Protein AF-A0A0G1Y977-F1 (afdb_monomer)

Mean predicted aligned error: 7.98 Å

Structure (mmCIF, N/CA/C/O backbone):
data_AF-A0A0G1Y977-F1
#
_entry.id   AF-A0A0G1Y977-F1
#
loop_
_atom_site.group_PDB
_atom_site.id
_atom_site.type_symbol
_atom_site.label_atom_id
_atom_site.label_alt_id
_atom_site.label_comp_id
_atom_site.label_asym_id
_atom_site.label_entity_id
_atom_site.label_seq_id
_atom_site.pdbx_PDB_ins_code
_atom_site.Cartn_x
_atom_site.Cartn_y
_atom_site.Cartn_z
_atom_site.occupancy
_atom_site.B_iso_or_equiv
_atom_site.auth_seq_id
_atom_site.auth_comp_id
_atom_site.auth_asym_id
_atom_site.auth_atom_id
_atom_site.pdbx_PDB_model_num
ATOM 1 N N . MET A 1 1 ? 6.122 23.894 -15.973 1.00 50.69 1 MET A N 1
ATOM 2 C CA . MET A 1 1 ? 5.910 23.923 -14.509 1.00 50.69 1 MET A CA 1
ATOM 3 C C . MET A 1 1 ? 7.054 23.160 -13.846 1.00 50.69 1 MET A C 1
ATOM 5 O O . MET A 1 1 ? 7.331 22.049 -14.278 1.00 50.69 1 MET A O 1
ATOM 9 N N . ASN A 1 2 ? 7.789 23.763 -12.906 1.00 57.31 2 ASN A N 1
ATOM 10 C CA . ASN A 1 2 ? 8.929 23.109 -12.240 1.00 57.31 2 ASN A CA 1
ATOM 11 C C . ASN A 1 2 ? 8.417 21.956 -11.349 1.00 57.31 2 ASN A C 1
ATOM 13 O O . ASN A 1 2 ? 7.411 22.138 -10.664 1.00 57.31 2 ASN A O 1
ATOM 17 N N . LYS A 1 3 ? 9.101 20.797 -11.336 1.00 51.16 3 LYS A N 1
ATOM 18 C CA . LYS A 1 3 ? 8.763 19.621 -10.503 1.00 51.16 3 LYS A CA 1
ATOM 19 C C . LYS A 1 3 ? 8.515 20.000 -9.031 1.00 51.16 3 LYS A C 1
ATOM 21 O O . LYS A 1 3 ? 7.588 19.488 -8.415 1.00 51.16 3 LYS A O 1
ATOM 26 N N . ARG A 1 4 ? 9.266 20.974 -8.499 1.00 56.00 4 ARG A N 1
ATOM 27 C CA . ARG A 1 4 ? 9.092 21.493 -7.126 1.00 56.00 4 ARG A CA 1
ATOM 28 C C . ARG A 1 4 ? 7.753 22.206 -6.911 1.00 56.00 4 ARG A C 1
ATOM 30 O O . ARG A 1 4 ? 7.150 22.064 -5.855 1.00 56.00 4 ARG A O 1
ATOM 37 N N . SER A 1 5 ? 7.273 22.939 -7.913 1.00 57.66 5 SER A N 1
ATOM 38 C CA . SER A 1 5 ? 6.005 23.674 -7.846 1.00 57.66 5 SER A CA 1
ATOM 39 C C . SER A 1 5 ? 4.795 22.744 -7.926 1.00 57.66 5 SER A C 1
ATOM 41 O O . SER A 1 5 ? 3.804 23.010 -7.263 1.00 57.66 5 SER A O 1
ATOM 43 N N . LEU A 1 6 ? 4.883 21.638 -8.677 1.00 60.34 6 LEU A N 1
ATOM 44 C CA . LEU A 1 6 ? 3.812 20.635 -8.746 1.00 60.34 6 LEU A CA 1
ATOM 45 C C . LEU A 1 6 ? 3.644 19.893 -7.408 1.00 60.34 6 LEU A C 1
ATOM 47 O O . LEU A 1 6 ? 2.520 19.719 -6.951 1.00 60.34 6 LEU A O 1
ATOM 51 N N . ILE A 1 7 ? 4.754 19.526 -6.755 1.00 63.91 7 ILE A N 1
ATOM 52 C CA . ILE A 1 7 ? 4.751 18.863 -5.438 1.00 63.91 7 ILE A CA 1
ATOM 53 C C . ILE A 1 7 ? 4.135 19.772 -4.367 1.00 63.91 7 ILE A C 1
ATOM 55 O O . ILE A 1 7 ? 3.261 19.340 -3.623 1.00 63.91 7 ILE A O 1
ATOM 59 N N . LEU A 1 8 ? 4.537 21.047 -4.328 1.00 60.00 8 LEU A N 1
ATOM 60 C CA . LEU A 1 8 ? 3.958 22.041 -3.417 1.00 60.00 8 LEU A CA 1
ATOM 61 C C . LEU A 1 8 ? 2.465 22.271 -3.678 1.00 60.00 8 LEU A C 1
ATOM 63 O O . LEU A 1 8 ? 1.697 22.392 -2.732 1.00 60.00 8 LEU A O 1
ATOM 67 N N . MET A 1 9 ? 2.035 22.285 -4.940 1.00 65.69 9 MET A N 1
ATOM 68 C CA . MET A 1 9 ? 0.626 22.477 -5.289 1.00 65.69 9 MET A CA 1
ATOM 69 C C . MET A 1 9 ? -0.233 21.268 -4.896 1.00 65.69 9 MET A C 1
ATOM 71 O O . MET A 1 9 ? -1.318 21.453 -4.354 1.00 65.69 9 MET A O 1
ATOM 75 N N . LEU A 1 10 ? 0.271 20.043 -5.093 1.00 58.12 10 LEU A N 1
ATOM 76 C CA . LEU A 1 10 ? -0.384 18.809 -4.642 1.00 58.12 10 LEU A CA 1
ATOM 77 C C . LEU A 1 10 ? -0.478 18.744 -3.109 1.00 58.12 10 LEU A C 1
ATOM 79 O O . LEU A 1 10 ? -1.544 18.432 -2.584 1.00 58.12 10 LEU A O 1
ATOM 83 N N . LEU A 1 11 ? 0.587 19.133 -2.397 1.00 57.03 11 LEU A N 1
ATOM 84 C CA . LEU A 1 11 ? 0.588 19.267 -0.934 1.00 57.03 11 LEU A CA 1
ATOM 85 C C . LEU A 1 11 ? -0.430 20.313 -0.451 1.00 57.03 11 LEU A C 1
ATOM 87 O O . LEU A 1 11 ? -1.176 20.061 0.494 1.00 57.03 11 LEU A O 1
ATOM 91 N N . CYS A 1 12 ? -0.522 21.468 -1.113 1.00 54.62 12 CYS A N 1
ATOM 92 C CA . CYS A 1 12 ? -1.496 22.499 -0.754 1.00 54.62 12 CYS A CA 1
ATOM 93 C C . CYS A 1 12 ? -2.946 22.083 -1.052 1.00 54.62 12 CYS A C 1
ATOM 95 O O . CYS A 1 12 ? -3.828 22.421 -0.267 1.00 54.62 12 CYS A O 1
ATOM 97 N N . LEU A 1 13 ? -3.200 21.326 -2.128 1.00 52.62 13 LEU A N 1
ATOM 98 C CA . LEU A 1 13 ? -4.530 20.773 -2.416 1.00 52.62 13 LEU A CA 1
ATOM 99 C C . LEU A 1 13 ? -4.942 19.677 -1.421 1.00 52.62 13 LEU A C 1
ATOM 101 O O . LEU A 1 13 ? -6.118 19.586 -1.084 1.00 52.62 13 LEU A O 1
ATOM 105 N N . SER A 1 14 ? -4.003 18.876 -0.902 1.00 52.47 14 SER A N 1
ATOM 106 C CA . SER A 1 14 ? -4.318 17.874 0.131 1.00 52.47 14 SER A CA 1
ATOM 107 C C . SER A 1 14 ? -4.662 18.487 1.492 1.00 52.47 14 SER A C 1
ATOM 109 O O . SER A 1 14 ? -5.427 17.902 2.253 1.00 52.47 14 SER A O 1
ATOM 111 N N . VAL A 1 15 ? -4.141 19.682 1.792 1.00 52.69 15 VAL A N 1
ATOM 112 C CA 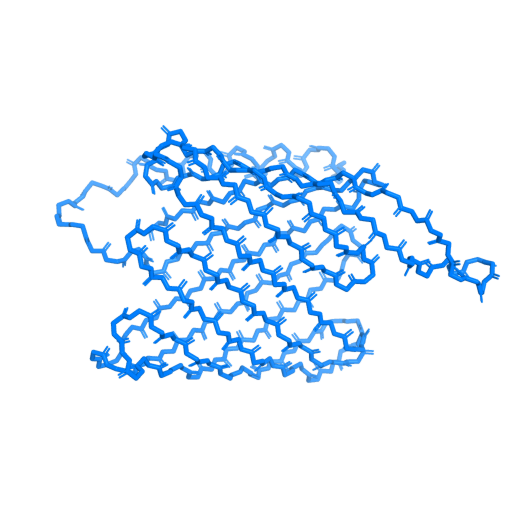. VAL A 1 15 ? -4.385 20.382 3.066 1.00 52.69 15 VAL A CA 1
ATOM 113 C C . VAL A 1 15 ? -5.713 21.155 3.063 1.00 52.69 15 VAL A C 1
ATOM 115 O O . VAL A 1 15 ? -6.234 21.452 4.133 1.00 52.69 15 VAL A O 1
ATOM 118 N N . SER A 1 16 ? -6.294 21.463 1.896 1.00 44.91 16 SER A N 1
ATOM 119 C CA . SER A 1 16 ? -7.528 22.262 1.782 1.00 44.91 16 SER A CA 1
ATOM 120 C C . SER A 1 16 ? -8.827 21.457 1.645 1.00 44.91 16 SER A C 1
ATOM 122 O O . SER A 1 16 ? -9.905 22.037 1.737 1.00 44.91 16 SER A O 1
ATOM 124 N N . LEU A 1 17 ? -8.755 20.134 1.471 1.00 49.53 17 LEU A N 1
ATOM 125 C CA . LEU A 1 17 ? -9.929 19.253 1.427 1.00 49.53 17 LEU A CA 1
ATOM 126 C C . LEU A 1 17 ? -10.603 18.911 2.781 1.00 49.53 17 LEU A C 1
ATOM 128 O O . LEU A 1 17 ? -11.784 18.565 2.746 1.00 49.53 17 LEU A O 1
ATOM 132 N N . PRO A 1 18 ? -9.970 19.011 3.973 1.00 50.25 18 PRO A N 1
ATOM 133 C CA . PRO A 1 18 ? -10.615 18.584 5.216 1.00 50.25 18 PRO A CA 1
ATOM 134 C C . PRO A 1 18 ? -11.626 19.590 5.798 1.00 50.25 18 PRO A C 1
ATOM 136 O O . PRO A 1 18 ? -12.240 19.298 6.818 1.00 50.25 18 PRO A O 1
ATOM 139 N N . THR A 1 19 ? -11.845 20.759 5.188 1.00 46.09 19 THR A N 1
ATOM 140 C CA . THR A 1 19 ? -12.770 21.784 5.720 1.00 46.09 19 THR A CA 1
ATOM 141 C C . THR A 1 19 ? -14.218 21.677 5.232 1.00 46.09 19 THR A C 1
ATOM 143 O O . THR A 1 19 ? -15.044 22.473 5.669 1.00 46.09 19 THR A O 1
ATOM 146 N N . LEU A 1 20 ? -14.558 20.714 4.366 1.00 44.00 20 LEU A N 1
ATOM 147 C CA . LEU A 1 20 ? -15.895 20.622 3.751 1.00 44.00 20 LEU A CA 1
ATOM 148 C C . LEU A 1 20 ? -16.706 19.363 4.093 1.00 44.00 20 LEU A C 1
ATOM 150 O O . LEU A 1 20 ? -17.838 19.249 3.637 1.00 44.00 20 LEU A O 1
ATOM 154 N N . ALA A 1 21 ? -16.185 18.458 4.922 1.00 44.94 21 ALA A N 1
ATOM 155 C CA . ALA A 1 21 ? -16.916 17.272 5.368 1.00 44.94 21 ALA A CA 1
ATOM 156 C C . ALA A 1 21 ? -17.100 17.300 6.890 1.00 44.94 21 ALA A C 1
ATOM 158 O O . ALA A 1 21 ? -16.367 16.664 7.645 1.00 44.94 21 ALA A O 1
ATOM 159 N N . ALA A 1 22 ? -18.069 18.093 7.339 1.00 48.75 22 ALA A N 1
ATOM 160 C CA . ALA A 1 22 ? -18.651 17.951 8.664 1.00 48.75 22 ALA A CA 1
ATOM 161 C C . ALA A 1 22 ? -19.921 17.102 8.525 1.00 48.75 22 ALA A C 1
ATOM 163 O O . ALA A 1 22 ? -20.893 17.606 7.986 1.00 48.75 22 ALA A O 1
ATOM 164 N N . GLU A 1 23 ? -19.887 15.843 8.972 1.00 47.97 23 GLU A N 1
ATOM 165 C CA . GLU A 1 23 ? -21.042 14.977 9.302 1.00 47.97 23 GLU A CA 1
ATOM 166 C C . GLU A 1 23 ? -20.460 13.676 9.905 1.00 47.97 23 GLU A C 1
ATOM 168 O O . GLU A 1 23 ? -19.625 13.029 9.283 1.00 47.97 23 GLU A O 1
ATOM 173 N N . THR A 1 24 ? -20.484 13.493 11.232 1.00 53.38 24 THR A N 1
ATOM 174 C CA . THR A 1 24 ? -21.451 12.709 12.041 1.00 53.38 24 THR A CA 1
ATOM 175 C C . THR A 1 24 ? -21.662 11.261 11.568 1.00 53.38 24 THR A C 1
ATOM 177 O O . THR A 1 24 ? -22.157 11.035 10.474 1.00 53.38 24 THR A O 1
ATOM 180 N N . GLU A 1 25 ? -21.331 10.324 12.472 1.00 46.38 25 GLU A N 1
ATOM 181 C CA . GLU A 1 25 ? -21.038 8.882 12.308 1.00 46.38 25 GLU A CA 1
ATOM 182 C C . GLU A 1 25 ? -19.677 8.560 11.667 1.00 46.38 25 GLU A C 1
ATOM 184 O O . GLU A 1 25 ? -19.305 9.099 10.631 1.00 46.38 25 GLU A O 1
ATOM 189 N N . GLU A 1 26 ? -18.899 7.675 12.312 1.00 53.97 26 GLU A N 1
ATOM 190 C CA . GLU A 1 26 ? -17.639 7.125 11.783 1.00 53.97 26 GLU A CA 1
ATOM 191 C C . GLU A 1 26 ? -17.925 6.161 10.625 1.00 53.97 26 GLU A C 1
ATOM 193 O O . GLU A 1 26 ? -17.645 4.965 10.684 1.00 53.97 26 GLU A O 1
ATOM 198 N N . ALA A 1 27 ? -18.532 6.679 9.561 1.00 61.41 27 ALA A N 1
ATOM 199 C CA . ALA A 1 27 ? -18.673 5.955 8.319 1.00 61.41 27 ALA A CA 1
ATOM 200 C C . ALA A 1 27 ? -17.276 5.586 7.809 1.00 61.41 27 ALA A C 1
ATOM 202 O O . ALA A 1 27 ? -16.347 6.402 7.830 1.00 61.41 27 ALA A O 1
ATOM 203 N N . LYS A 1 28 ? -17.128 4.341 7.344 1.00 71.50 28 LYS A N 1
ATOM 204 C CA . LYS A 1 28 ? -15.903 3.890 6.691 1.00 71.50 28 LYS A CA 1
ATOM 205 C C . LYS A 1 28 ? -15.599 4.841 5.537 1.00 71.50 28 LYS A C 1
ATOM 207 O O . LYS A 1 28 ? -16.352 4.907 4.568 1.00 71.50 28 LYS A O 1
ATOM 212 N N . LYS A 1 29 ? -14.479 5.542 5.664 1.00 83.75 29 LYS A N 1
ATOM 213 C CA . LYS A 1 29 ? -13.945 6.473 4.676 1.00 83.75 29 LYS A CA 1
ATOM 214 C C . LYS A 1 29 ? -13.645 5.730 3.380 1.00 83.75 29 LYS A C 1
ATOM 216 O O . LYS A 1 29 ? -12.749 4.879 3.373 1.00 83.75 29 LYS A O 1
ATOM 221 N N . PRO A 1 30 ? -14.424 5.948 2.308 1.00 87.94 30 PRO A N 1
ATOM 222 C CA . PRO A 1 30 ? -14.333 5.091 1.143 1.00 87.94 30 PRO A CA 1
ATOM 223 C C . PRO A 1 30 ? -13.106 5.407 0.290 1.00 87.94 30 PRO A C 1
ATOM 225 O O . PRO A 1 30 ? -12.780 4.612 -0.585 1.00 87.94 30 PRO A O 1
ATOM 228 N N . TRP A 1 31 ? -12.408 6.522 0.530 1.00 91.69 31 TRP A N 1
ATOM 229 C CA . TRP A 1 31 ? -11.207 6.886 -0.215 1.00 91.69 31 TRP A CA 1
ATOM 230 C C . TRP A 1 31 ? -10.009 7.025 0.711 1.00 91.69 31 TRP A C 1
ATOM 232 O O . TRP A 1 31 ? -10.105 7.583 1.804 1.00 91.69 31 TRP A O 1
ATOM 242 N N . TRP A 1 32 ? -8.848 6.606 0.222 1.00 94.62 32 TRP A N 1
ATOM 243 C CA . TRP A 1 32 ? -7.578 7.045 0.778 1.00 94.62 32 TRP A CA 1
ATOM 244 C C . TRP A 1 32 ? -6.594 7.375 -0.334 1.00 94.62 32 TRP A C 1
ATOM 246 O O . TRP A 1 32 ? -6.692 6.888 -1.458 1.00 94.62 32 TRP A O 1
ATOM 256 N N . THR A 1 33 ? -5.646 8.242 -0.024 1.00 97.06 33 THR A N 1
ATOM 257 C CA . THR A 1 33 ? -4.550 8.600 -0.920 1.00 97.06 33 THR A CA 1
ATOM 258 C C . THR A 1 33 ? -3.234 8.446 -0.186 1.00 97.06 33 THR A C 1
ATOM 260 O O . THR A 1 33 ? -3.175 8.699 1.014 1.00 97.06 33 THR A O 1
ATOM 263 N N . GLU A 1 34 ? -2.190 8.018 -0.882 1.00 97.62 34 GLU A N 1
ATOM 264 C CA . GLU A 1 34 ? -0.823 7.957 -0.372 1.00 97.62 34 GLU A CA 1
ATOM 265 C C . GLU A 1 34 ? 0.091 8.696 -1.339 1.00 97.62 34 GLU A C 1
ATOM 267 O O . GLU A 1 34 ? 0.068 8.451 -2.543 1.00 97.62 34 GLU A O 1
ATOM 272 N N . VAL A 1 35 ? 0.929 9.577 -0.805 1.00 97.62 35 VAL A N 1
ATOM 273 C CA . VAL A 1 35 ? 2.056 10.153 -1.535 1.00 97.62 35 VAL A CA 1
ATOM 274 C C . VAL A 1 35 ? 3.325 9.700 -0.848 1.00 97.62 35 VAL A C 1
ATOM 276 O O . VAL A 1 35 ? 3.463 9.866 0.363 1.00 97.62 35 VAL A O 1
ATOM 279 N N . LYS A 1 36 ? 4.273 9.164 -1.613 1.00 96.81 36 LYS A N 1
ATOM 280 C CA . LYS A 1 36 ? 5.576 8.749 -1.096 1.00 96.81 36 LYS A CA 1
ATOM 281 C C . LYS A 1 36 ? 6.722 9.244 -1.961 1.00 96.81 36 LYS A C 1
ATOM 283 O O . LYS A 1 36 ? 6.595 9.348 -3.177 1.00 96.81 36 LYS A O 1
ATOM 288 N N . ALA A 1 37 ? 7.854 9.512 -1.327 1.00 97.31 37 ALA A N 1
ATOM 289 C CA . ALA A 1 37 ? 9.100 9.907 -1.965 1.00 97.31 37 ALA A CA 1
ATOM 290 C C . ALA A 1 37 ? 10.240 8.986 -1.521 1.00 97.31 37 ALA A C 1
ATOM 292 O O . ALA A 1 37 ? 10.295 8.551 -0.369 1.00 97.31 37 ALA A O 1
ATOM 293 N N . GLN A 1 38 ? 11.151 8.707 -2.446 1.00 94.69 38 GLN A N 1
ATOM 294 C CA . GLN A 1 38 ? 12.320 7.857 -2.257 1.00 94.69 38 GLN A CA 1
ATOM 295 C C . GLN A 1 38 ? 13.602 8.697 -2.242 1.00 94.69 38 GLN A C 1
ATOM 297 O O . GLN A 1 38 ? 13.663 9.785 -2.818 1.00 94.69 38 GLN A O 1
ATOM 302 N N . SER A 1 39 ? 14.661 8.179 -1.619 1.00 93.44 39 SER A N 1
ATOM 303 C CA . SER A 1 39 ? 15.957 8.865 -1.515 1.00 93.44 39 SER A CA 1
ATOM 304 C C . SER A 1 39 ? 16.657 9.137 -2.851 1.00 93.44 39 SER A C 1
ATOM 306 O O . SER A 1 39 ? 17.578 9.945 -2.883 1.00 93.44 39 SER A O 1
ATOM 308 N N . ASP A 1 40 ? 16.252 8.486 -3.944 1.00 88.00 40 ASP A N 1
ATOM 309 C CA . ASP A 1 40 ? 16.747 8.784 -5.297 1.00 88.00 40 ASP A CA 1
ATOM 310 C C . ASP A 1 40 ? 15.939 9.858 -6.040 1.00 88.00 40 ASP A C 1
ATOM 312 O O . ASP A 1 40 ? 16.253 10.189 -7.180 1.00 88.00 40 ASP A O 1
ATOM 316 N N . GLY A 1 41 ? 14.942 10.454 -5.381 1.00 89.56 41 GLY A N 1
ATOM 317 C CA . GLY A 1 41 ? 14.125 11.530 -5.934 1.00 89.56 41 GLY A CA 1
ATOM 318 C C . GLY A 1 41 ? 12.861 11.058 -6.648 1.00 89.56 41 GLY A C 1
ATOM 319 O O . GLY A 1 41 ? 12.063 11.908 -7.052 1.00 89.56 41 GLY A O 1
ATOM 320 N N . THR A 1 42 ? 12.646 9.744 -6.764 1.00 92.38 42 THR A N 1
ATOM 321 C CA . THR A 1 42 ? 11.396 9.177 -7.282 1.00 92.38 42 THR A CA 1
ATOM 322 C C . THR A 1 42 ? 10.258 9.451 -6.306 1.00 92.38 42 THR A C 1
ATOM 324 O O . THR A 1 42 ? 10.421 9.277 -5.095 1.00 92.38 42 THR A O 1
ATOM 327 N N . ALA A 1 43 ? 9.092 9.853 -6.807 1.00 95.38 43 ALA A N 1
ATOM 328 C CA . ALA A 1 43 ? 7.889 9.981 -5.992 1.00 95.38 43 ALA A CA 1
ATOM 329 C C . ALA A 1 43 ? 6.680 9.356 -6.687 1.00 95.38 43 ALA A C 1
ATOM 331 O O . ALA A 1 43 ? 6.570 9.408 -7.909 1.00 95.38 43 ALA A O 1
ATOM 332 N N . GLU A 1 44 ? 5.779 8.789 -5.894 1.00 96.06 44 GLU A N 1
ATOM 333 C CA . GLU A 1 44 ? 4.554 8.128 -6.339 1.00 96.06 44 GLU A CA 1
ATOM 334 C C . GLU A 1 44 ? 3.367 8.706 -5.569 1.00 96.06 44 GLU A C 1
ATOM 336 O O . GLU A 1 44 ? 3.473 8.983 -4.371 1.00 96.06 44 GLU A O 1
ATOM 341 N N . ALA A 1 45 ? 2.244 8.870 -6.260 1.00 97.25 45 ALA A N 1
ATOM 342 C CA . ALA A 1 45 ? 0.950 9.143 -5.662 1.00 97.25 45 ALA A CA 1
ATOM 343 C C . ALA A 1 45 ? -0.029 8.030 -6.042 1.00 97.25 45 ALA A C 1
ATOM 345 O O . ALA A 1 45 ? -0.112 7.647 -7.210 1.00 97.25 45 ALA A O 1
ATOM 346 N N . VAL A 1 46 ? -0.781 7.544 -5.061 1.00 97.12 46 VAL A N 1
ATOM 347 C CA . VAL A 1 46 ? -1.803 6.508 -5.204 1.00 97.12 46 VAL A CA 1
ATOM 348 C C . VAL A 1 46 ? -3.112 7.044 -4.653 1.00 97.12 46 VAL A C 1
ATOM 350 O O . VAL A 1 46 ? -3.142 7.572 -3.550 1.00 97.12 46 VAL A O 1
ATOM 353 N N . LEU A 1 47 ? -4.192 6.869 -5.401 1.00 97.62 47 LEU A N 1
ATOM 354 C CA . LEU A 1 47 ? -5.564 7.056 -4.958 1.00 97.62 47 LEU A CA 1
ATOM 355 C C . LEU A 1 47 ? -6.244 5.692 -4.933 1.00 97.62 47 LEU A C 1
ATOM 357 O O . LEU A 1 47 ? -6.232 4.980 -5.936 1.00 97.62 47 LEU A O 1
ATOM 361 N N . TRP A 1 48 ? -6.871 5.364 -3.815 1.00 96.81 48 TRP A N 1
ATOM 362 C CA . TRP A 1 48 ? -7.659 4.159 -3.622 1.00 96.81 48 TRP A CA 1
ATOM 363 C C . TRP A 1 48 ? -9.088 4.527 -3.253 1.00 96.81 48 TRP A C 1
ATOM 365 O O . TRP A 1 48 ? -9.330 5.471 -2.501 1.00 96.81 48 TRP A O 1
ATOM 375 N N . TYR A 1 49 ? -10.029 3.750 -3.767 1.00 97.06 49 TYR A N 1
ATOM 376 C CA . TYR A 1 49 ? -11.447 3.864 -3.484 1.00 97.06 49 TYR A CA 1
ATOM 377 C C . TYR A 1 49 ? -12.039 2.491 -3.210 1.00 97.06 49 TYR A C 1
ATOM 379 O O . TYR A 1 49 ? -11.732 1.543 -3.929 1.00 97.06 49 TYR A O 1
ATOM 387 N N . GLU A 1 50 ? -12.935 2.397 -2.236 1.00 96.00 50 GLU A N 1
ATOM 388 C CA . GLU A 1 50 ? -13.758 1.229 -1.960 1.00 96.00 50 GLU A CA 1
ATOM 389 C C . GLU A 1 50 ? -15.221 1.616 -1.830 1.00 96.00 50 GLU A C 1
ATOM 391 O O . GLU A 1 50 ? -15.576 2.644 -1.255 1.00 96.00 50 GLU A O 1
ATOM 396 N N . LYS A 1 51 ? -16.092 0.729 -2.297 1.00 94.94 51 LYS A N 1
ATOM 397 C CA . LYS A 1 51 ? -17.517 0.821 -2.024 1.00 94.94 51 LYS A CA 1
ATOM 398 C C . LYS A 1 51 ? -18.098 -0.554 -1.773 1.00 94.94 51 LYS A C 1
ATOM 400 O O . LYS A 1 51 ? -17.965 -1.469 -2.587 1.00 94.94 51 LYS A O 1
ATOM 405 N N . ASP A 1 52 ? -18.749 -0.668 -0.628 1.00 95.38 52 ASP A N 1
ATOM 406 C CA . ASP A 1 52 ? -19.459 -1.863 -0.203 1.00 95.38 52 ASP A CA 1
ATOM 407 C C . ASP A 1 52 ? -20.751 -2.007 -1.026 1.00 95.38 52 ASP A C 1
ATOM 409 O O . ASP A 1 52 ? -21.485 -1.039 -1.244 1.00 95.38 52 ASP A O 1
ATOM 413 N N . LEU A 1 53 ? -21.015 -3.218 -1.520 1.00 94.25 53 LEU A N 1
ATOM 414 C CA . LEU A 1 53 ? -22.289 -3.586 -2.156 1.00 94.25 53 LEU A CA 1
ATOM 415 C C . LEU A 1 53 ? -23.152 -4.413 -1.194 1.00 94.25 53 LEU A C 1
ATOM 417 O O . LEU A 1 53 ? -24.375 -4.324 -1.204 1.00 94.25 53 LEU A O 1
ATOM 421 N N . THR A 1 54 ? -22.490 -5.218 -0.367 1.00 95.62 54 THR A N 1
ATO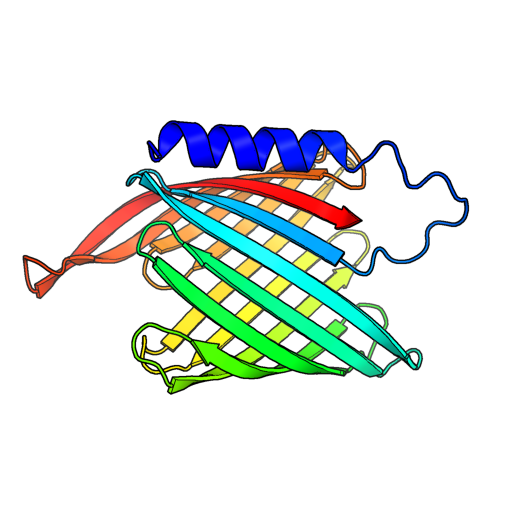M 422 C CA . THR A 1 54 ? -23.029 -6.008 0.744 1.00 95.62 54 THR A CA 1
ATOM 423 C C . THR A 1 54 ? -21.987 -6.001 1.875 1.00 95.62 54 THR A C 1
ATOM 425 O O . THR A 1 54 ? -20.855 -5.577 1.632 1.00 95.62 54 THR A O 1
ATOM 428 N N . PRO A 1 55 ? -22.285 -6.533 3.075 1.00 93.50 55 PRO A N 1
ATOM 429 C CA . PRO A 1 55 ? -21.288 -6.624 4.149 1.00 93.50 55 PRO A CA 1
ATOM 430 C C . PRO A 1 55 ? -20.010 -7.397 3.769 1.00 93.50 55 PRO A C 1
ATOM 432 O O . PRO A 1 55 ? -18.930 -7.093 4.269 1.00 93.50 55 PRO A O 1
ATOM 435 N N . SER A 1 56 ? -20.110 -8.374 2.860 1.00 96.25 56 SER A N 1
ATOM 436 C CA . SER A 1 56 ? -18.989 -9.248 2.483 1.00 96.25 56 SER A CA 1
ATOM 437 C C . SER A 1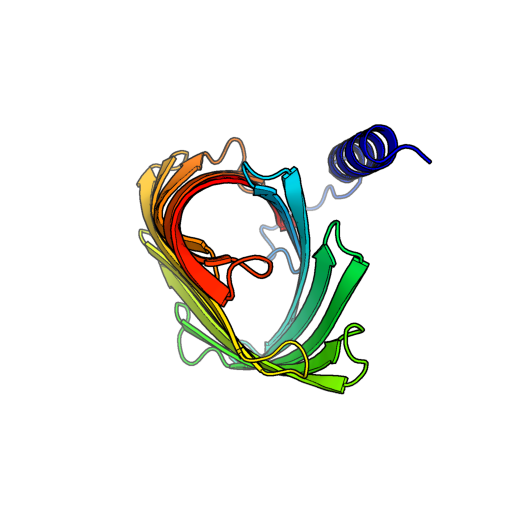 56 ? -18.436 -8.989 1.083 1.00 96.25 56 SER A C 1
ATOM 439 O O . SER A 1 56 ? -17.429 -9.582 0.719 1.00 96.25 56 SER A O 1
ATOM 441 N N . VAL A 1 57 ? -19.073 -8.162 0.255 1.00 97.44 57 VAL A N 1
ATOM 442 C CA . VAL A 1 57 ? -18.673 -7.963 -1.149 1.00 97.44 57 VAL A CA 1
ATOM 443 C C . VAL A 1 57 ? -18.788 -6.497 -1.512 1.00 97.44 57 VAL A C 1
ATOM 445 O O . VAL A 1 57 ? -19.794 -5.853 -1.212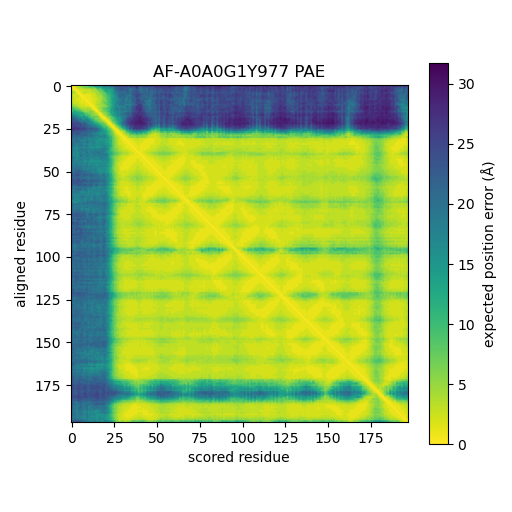 1.00 97.44 57 VAL A O 1
ATOM 448 N N . GLY A 1 58 ? -17.807 -6.001 -2.251 1.00 97.19 58 GLY A N 1
ATOM 449 C CA . GLY A 1 58 ? -17.895 -4.700 -2.888 1.00 97.19 58 GLY A CA 1
ATOM 450 C C . GLY A 1 58 ? -16.909 -4.562 -4.030 1.00 97.19 58 GLY A C 1
ATOM 451 O O . GLY A 1 58 ? -16.455 -5.559 -4.594 1.00 97.19 58 GLY A O 1
ATOM 452 N N . PHE A 1 59 ? -16.598 -3.325 -4.392 1.00 97.69 59 PHE A N 1
ATOM 453 C CA . PHE A 1 59 ? -15.604 -3.037 -5.414 1.00 97.69 59 PHE A CA 1
ATOM 454 C C . PHE A 1 59 ? -14.582 -2.028 -4.924 1.00 97.69 59 PHE A C 1
ATOM 456 O O . PHE A 1 59 ? -14.866 -1.199 -4.060 1.00 97.69 59 PHE A O 1
ATOM 463 N N . PHE A 1 60 ? -13.407 -2.084 -5.530 1.00 97.81 60 PHE A N 1
ATOM 464 C CA . PHE A 1 60 ? -12.360 -1.104 -5.337 1.00 97.81 60 PHE A CA 1
ATOM 465 C C . PHE A 1 60 ? -11.917 -0.521 -6.677 1.00 97.81 60 PHE A C 1
ATOM 467 O O . PHE A 1 60 ? -12.110 -1.126 -7.738 1.00 97.81 60 PHE A O 1
ATOM 474 N N . ALA A 1 61 ? -11.301 0.650 -6.616 1.00 98.00 61 ALA A N 1
ATOM 475 C CA . ALA A 1 61 ? -10.573 1.249 -7.719 1.00 98.00 61 ALA A CA 1
ATOM 476 C C . ALA A 1 61 ? -9.263 1.838 -7.196 1.00 98.00 61 ALA A C 1
ATOM 478 O O . ALA A 1 61 ? -9.220 2.396 -6.104 1.00 98.00 61 ALA A O 1
ATOM 479 N N . LEU A 1 62 ? -8.209 1.728 -7.995 1.00 97.38 62 LEU A N 1
ATOM 480 C CA . LEU A 1 62 ? -6.923 2.358 -7.754 1.00 97.38 62 LEU A CA 1
ATOM 481 C C . LEU A 1 62 ? -6.526 3.181 -8.975 1.00 97.38 62 LEU A C 1
ATOM 483 O O . LEU A 1 62 ? -6.708 2.746 -10.115 1.00 97.38 62 LEU A O 1
ATOM 487 N N . ALA A 1 63 ? -5.924 4.338 -8.725 1.00 97.38 63 ALA A N 1
ATOM 488 C CA . ALA A 1 63 ? -5.141 5.085 -9.696 1.00 97.38 63 ALA A CA 1
ATOM 489 C C . ALA A 1 63 ? -3.778 5.432 -9.086 1.00 97.38 63 ALA A C 1
ATOM 491 O O . ALA A 1 63 ? -3.712 5.888 -7.951 1.00 97.38 63 ALA A O 1
ATOM 492 N N . ALA A 1 64 ? -2.699 5.240 -9.834 1.00 96.50 64 ALA A N 1
ATOM 493 C CA . ALA A 1 64 ? -1.343 5.573 -9.422 1.00 96.50 64 ALA A CA 1
ATOM 494 C C . ALA A 1 64 ? -0.627 6.369 -10.510 1.00 96.50 64 ALA A C 1
ATOM 496 O O . ALA A 1 64 ? -0.873 6.169 -11.701 1.00 96.50 64 ALA A O 1
ATOM 497 N N . THR A 1 65 ? 0.278 7.248 -10.094 1.00 96.19 65 THR A N 1
ATOM 498 C CA . THR A 1 65 ? 1.202 7.963 -10.978 1.00 96.19 65 THR A CA 1
ATOM 499 C C . THR A 1 65 ? 2.535 8.179 -10.281 1.00 96.19 65 THR A C 1
ATOM 501 O O . THR A 1 65 ? 2.570 8.348 -9.063 1.00 96.19 65 THR A O 1
ATOM 504 N N . ASP A 1 66 ? 3.620 8.251 -11.049 1.00 93.81 66 ASP A N 1
ATOM 505 C CA . ASP A 1 66 ? 4.938 8.595 -10.517 1.00 93.81 66 ASP A CA 1
ATOM 506 C C . ASP A 1 66 ? 5.620 9.758 -11.257 1.00 93.81 66 ASP A C 1
ATOM 508 O O . ASP A 1 66 ? 5.097 10.349 -12.211 1.00 93.81 66 ASP A O 1
ATOM 512 N N . THR A 1 67 ? 6.812 10.114 -10.781 1.00 91.56 67 THR A N 1
ATOM 513 C CA . THR A 1 67 ? 7.659 11.173 -11.342 1.00 91.56 67 THR A CA 1
ATOM 514 C C . THR A 1 67 ? 8.243 10.870 -12.720 1.00 91.56 67 THR A C 1
ATOM 516 O O . THR A 1 67 ? 8.665 11.813 -13.403 1.00 91.56 67 THR A O 1
ATOM 519 N N . ASP A 1 68 ? 8.232 9.605 -13.137 1.00 89.00 68 ASP A N 1
ATOM 520 C CA . ASP A 1 68 ? 8.754 9.113 -14.415 1.00 89.00 68 ASP A CA 1
ATOM 521 C C . ASP A 1 68 ? 7.638 8.922 -15.453 1.00 89.00 68 ASP A C 1
ATOM 523 O O . ASP A 1 68 ? 7.825 8.354 -16.533 1.00 89.00 68 ASP A O 1
ATOM 527 N N . ARG A 1 69 ? 6.477 9.534 -15.174 1.00 89.00 69 ARG A N 1
ATOM 528 C CA . ARG A 1 69 ? 5.279 9.539 -16.022 1.00 89.00 69 ARG A CA 1
ATOM 529 C C . ARG A 1 69 ? 4.655 8.156 -16.167 1.00 89.00 69 ARG A C 1
ATOM 531 O O . ARG A 1 69 ? 3.850 7.971 -17.087 1.00 89.00 69 ARG A O 1
ATOM 538 N N . TYR A 1 70 ? 5.003 7.197 -15.314 1.00 92.50 70 TYR A N 1
ATOM 539 C CA . TYR A 1 70 ? 4.211 5.987 -15.197 1.00 92.50 70 TYR A CA 1
ATOM 540 C C . TYR A 1 70 ? 2.859 6.356 -14.594 1.00 92.50 70 TYR A C 1
ATOM 542 O O . TYR A 1 70 ? 2.745 7.225 -13.727 1.00 92.50 70 TYR A O 1
ATOM 550 N N . GLY A 1 71 ? 1.825 5.707 -15.101 1.00 95.06 71 GLY A N 1
ATOM 551 C CA . GLY A 1 71 ? 0.465 5.839 -14.638 1.00 95.06 71 GLY A CA 1
ATOM 552 C C . GLY A 1 71 ? -0.271 4.531 -14.848 1.00 95.06 71 GLY A C 1
ATOM 553 O O . GLY A 1 71 ? -0.192 3.930 -15.923 1.00 95.06 71 GLY A O 1
ATOM 554 N N . ALA A 1 72 ? -1.006 4.108 -13.831 1.00 96.25 72 ALA A N 1
ATOM 555 C CA . ALA A 1 72 ? -1.856 2.935 -13.898 1.00 96.25 72 ALA A CA 1
ATOM 556 C C . ALA A 1 72 ? -3.185 3.197 -13.211 1.00 96.25 72 ALA A C 1
ATOM 558 O O . ALA A 1 72 ? -3.264 3.928 -12.230 1.00 96.25 72 ALA A O 1
ATOM 559 N N . ALA A 1 73 ? -4.233 2.575 -13.730 1.00 97.44 73 ALA A N 1
ATOM 560 C CA . ALA A 1 73 ? -5.525 2.549 -13.080 1.00 97.44 73 ALA A CA 1
ATOM 561 C C . ALA A 1 73 ? -6.154 1.179 -13.276 1.00 97.44 73 ALA A C 1
ATOM 563 O O . ALA A 1 73 ? -6.133 0.635 -14.382 1.00 97.44 73 ALA A O 1
ATOM 564 N N . TYR A 1 74 ? -6.718 0.625 -12.213 1.00 97.62 74 TYR A N 1
ATOM 565 C CA . TYR A 1 74 ? -7.435 -0.640 -12.253 1.00 97.62 74 TYR A CA 1
ATOM 566 C C . TYR A 1 74 ? -8.555 -0.651 -11.227 1.00 97.62 74 TYR A C 1
ATOM 568 O O . TYR A 1 74 ? -8.540 0.086 -10.247 1.00 97.62 74 TYR A O 1
ATOM 576 N N . ALA A 1 75 ? -9.544 -1.497 -11.466 1.00 98.50 75 ALA A N 1
ATOM 577 C CA . ALA A 1 75 ? -10.672 -1.671 -10.571 1.00 98.50 75 ALA A CA 1
ATOM 578 C C . ALA A 1 75 ? -11.119 -3.127 -10.588 1.00 98.50 75 ALA A C 1
ATOM 580 O O . ALA A 1 75 ? -10.796 -3.887 -11.509 1.00 98.50 75 ALA A O 1
ATOM 581 N N . GLY A 1 76 ? -11.878 -3.518 -9.577 1.00 98.31 76 GLY A N 1
ATOM 582 C CA . GLY A 1 76 ? -12.473 -4.840 -9.552 1.00 98.31 76 GLY A CA 1
ATOM 583 C C . GLY A 1 76 ? -13.213 -5.149 -8.262 1.00 98.31 76 GLY A C 1
ATOM 584 O O . GLY A 1 76 ? -13.346 -4.283 -7.394 1.00 98.31 76 GLY A O 1
ATOM 585 N N . PRO A 1 77 ? -13.753 -6.368 -8.149 1.00 98.44 77 PRO A N 1
ATOM 586 C CA . PRO A 1 77 ? -14.442 -6.798 -6.950 1.00 98.44 77 PRO A CA 1
ATOM 587 C C . PRO A 1 77 ? -13.451 -7.126 -5.830 1.00 98.44 77 PRO A C 1
ATOM 589 O O . PRO A 1 77 ? -12.328 -7.583 -6.068 1.00 98.44 77 PRO A O 1
ATOM 592 N N . TYR A 1 78 ? -13.915 -6.973 -4.597 1.00 98.56 78 TYR A N 1
ATOM 593 C CA . TYR A 1 78 ? -13.297 -7.598 -3.437 1.00 98.56 78 TYR A CA 1
ATOM 594 C C . TYR A 1 78 ? -14.333 -8.411 -2.655 1.00 98.56 78 TYR A C 1
ATOM 596 O O . TYR A 1 78 ? -15.544 -8.195 -2.749 1.00 98.56 78 TYR A O 1
ATOM 604 N N . TRP A 1 79 ? -13.826 -9.331 -1.845 1.00 98.44 79 TRP A N 1
ATOM 605 C CA . TRP A 1 79 ? -14.568 -10.175 -0.927 1.00 98.44 79 TRP A CA 1
ATOM 606 C C . TRP A 1 79 ? -13.962 -10.082 0.477 1.00 98.44 79 TRP A C 1
ATOM 608 O O . TRP A 1 79 ? -12.743 -10.142 0.641 1.00 98.44 79 TRP A O 1
ATOM 618 N N . ARG A 1 80 ? -14.824 -9.938 1.482 1.00 98.12 80 ARG A N 1
ATOM 619 C CA . ARG A 1 80 ? -14.514 -9.964 2.910 1.00 98.12 80 ARG A CA 1
ATOM 620 C C . ARG A 1 80 ? -15.105 -11.231 3.531 1.00 98.12 80 ARG A C 1
ATOM 622 O O . ARG A 1 80 ? -16.266 -11.218 3.946 1.00 98.12 80 ARG A O 1
ATOM 629 N N . PRO A 1 81 ? -14.360 -12.352 3.543 1.00 96.00 81 PRO A N 1
ATOM 630 C CA . PRO A 1 81 ? -14.805 -13.579 4.208 1.00 96.00 81 PRO A CA 1
ATOM 631 C C . PRO A 1 81 ? -14.997 -13.405 5.717 1.00 96.00 81 PRO A C 1
ATOM 633 O O . PRO A 1 81 ? -15.777 -14.134 6.324 1.00 96.00 81 PRO A O 1
ATOM 636 N N . THR A 1 82 ? -14.265 -12.470 6.321 1.00 96.88 82 THR A N 1
ATOM 637 C CA . THR A 1 82 ? -14.324 -12.130 7.742 1.00 96.88 82 THR A CA 1
ATOM 638 C C . THR A 1 82 ? -14.268 -10.612 7.895 1.00 96.88 82 THR A C 1
ATOM 640 O O . THR A 1 82 ? -13.942 -9.900 6.948 1.00 96.88 82 THR A O 1
ATOM 643 N N . GLU A 1 83 ? -14.545 -10.106 9.095 1.00 94.62 83 GLU A N 1
ATOM 644 C CA . GLU A 1 83 ? -14.446 -8.668 9.397 1.00 94.62 83 GLU A CA 1
ATOM 645 C C . GLU A 1 83 ? -13.008 -8.135 9.304 1.00 94.62 83 GLU A C 1
ATOM 647 O O . GLU A 1 83 ? -12.803 -6.950 9.065 1.00 94.62 83 GLU A O 1
ATOM 652 N N . TRP A 1 84 ? -12.014 -9.016 9.448 1.00 96.00 84 TRP A N 1
ATOM 653 C CA . TRP A 1 84 ? -10.597 -8.659 9.474 1.00 96.00 84 TRP A CA 1
ATOM 654 C C . TRP A 1 84 ? -9.846 -8.979 8.181 1.00 96.00 84 TRP A C 1
ATOM 656 O O . TRP A 1 84 ? -8.691 -8.592 8.072 1.00 96.00 84 TRP A O 1
ATOM 666 N N . LEU A 1 85 ? -10.437 -9.698 7.219 1.00 97.88 85 LEU A N 1
ATOM 667 C CA . LEU A 1 85 ? -9.777 -10.095 5.969 1.00 97.88 85 LEU A CA 1
ATOM 668 C C . LEU A 1 85 ? -10.542 -9.572 4.759 1.00 97.88 85 LEU A C 1
ATOM 670 O O . LEU A 1 85 ? -11.728 -9.842 4.603 1.00 97.88 85 LEU A O 1
ATOM 674 N N . GLN A 1 86 ? -9.826 -8.931 3.842 1.00 98.31 86 GLN A N 1
ATOM 675 C CA . GLN A 1 86 ? -10.307 -8.534 2.525 1.00 98.31 86 GLN A CA 1
ATOM 676 C C . GLN A 1 86 ? -9.376 -9.090 1.451 1.00 98.31 86 GLN A C 1
ATOM 678 O O . GLN A 1 86 ? -8.157 -9.019 1.579 1.00 98.31 86 GLN A O 1
ATOM 683 N N . LEU A 1 87 ? -9.953 -9.613 0.376 1.00 98.69 87 LEU A N 1
ATOM 684 C CA . LEU A 1 87 ? -9.250 -10.126 -0.796 1.00 98.69 87 LEU A CA 1
ATOM 685 C C . LEU A 1 87 ? -9.861 -9.492 -2.036 1.00 98.69 87 LEU A C 1
ATOM 687 O O . LEU A 1 87 ? -11.083 -9.449 -2.146 1.00 98.69 87 LEU A O 1
ATOM 691 N N . GLY A 1 88 ? -9.061 -9.044 -2.993 1.00 98.50 88 GLY A N 1
ATOM 692 C CA . GLY A 1 88 ? -9.613 -8.490 -4.224 1.00 98.50 88 GLY A CA 1
ATOM 693 C C . GLY A 1 88 ? -8.765 -8.756 -5.445 1.00 98.50 88 GLY A C 1
ATOM 694 O O . GLY A 1 88 ? -7.569 -9.034 -5.359 1.00 98.50 88 GLY A O 1
ATOM 695 N N . VAL A 1 89 ? -9.425 -8.688 -6.596 1.00 98.62 89 VAL A N 1
ATOM 696 C CA . VAL A 1 89 ? -8.814 -8.885 -7.909 1.00 98.62 89 VAL A CA 1
ATOM 697 C C . VAL A 1 89 ? -9.177 -7.708 -8.797 1.00 98.62 89 VAL A C 1
ATOM 699 O O . VAL A 1 89 ? -10.325 -7.279 -8.828 1.00 98.62 89 VAL A O 1
ATOM 702 N N . GLY A 1 90 ? -8.194 -7.165 -9.502 1.00 98.19 90 GLY A N 1
ATOM 703 C CA . GLY A 1 90 ? -8.331 -5.956 -10.303 1.00 98.19 90 GLY A CA 1
ATOM 704 C C . GLY A 1 90 ? -7.889 -6.168 -11.739 1.00 98.19 90 GLY A C 1
ATOM 705 O O . GLY A 1 90 ? -6.949 -6.917 -12.017 1.00 98.19 90 GLY A O 1
ATOM 706 N N . LEU A 1 91 ? -8.552 -5.464 -12.649 1.00 98.25 91 LEU A N 1
ATOM 707 C CA . LEU A 1 91 ? -8.164 -5.353 -14.048 1.00 98.25 91 LEU A CA 1
ATOM 708 C C . LEU A 1 91 ? -8.163 -3.880 -14.450 1.00 98.25 91 LEU A C 1
ATOM 710 O O . LEU A 1 91 ? -9.026 -3.105 -14.040 1.00 98.25 91 LEU A O 1
ATOM 714 N N . GLY A 1 92 ? -7.202 -3.489 -15.274 1.00 97.31 92 GLY A N 1
ATOM 715 C CA . GLY A 1 92 ? -7.096 -2.117 -15.728 1.00 97.31 92 GLY A CA 1
ATOM 716 C C . GLY A 1 92 ? -6.038 -1.916 -16.792 1.00 97.31 92 GLY A C 1
ATOM 717 O O . GLY A 1 92 ? -5.788 -2.801 -17.614 1.00 97.31 92 GLY A O 1
ATOM 718 N N . ARG A 1 93 ? -5.440 -0.728 -16.795 1.00 96.94 93 ARG A N 1
ATOM 719 C CA . ARG A 1 93 ? -4.460 -0.284 -17.784 1.00 96.94 93 ARG A CA 1
ATOM 720 C C . ARG A 1 93 ? -3.289 0.406 -17.106 1.00 96.94 93 ARG A C 1
ATOM 722 O O . ARG A 1 93 ? -3.438 1.001 -16.043 1.00 96.94 93 ARG A O 1
ATOM 729 N N . GLU A 1 94 ? -2.151 0.367 -17.771 1.00 96.19 94 GLU A N 1
ATOM 730 C CA . GLU A 1 94 ? -1.014 1.242 -17.497 1.00 96.19 94 GLU A CA 1
ATOM 731 C C . GLU A 1 94 ? -0.600 1.962 -18.783 1.00 96.19 94 GLU A C 1
ATOM 733 O O . GLU A 1 94 ? -1.107 1.634 -19.855 1.00 96.19 94 GLU A O 1
ATOM 738 N N . ASN A 1 95 ? 0.292 2.945 -18.695 1.00 93.31 95 ASN A N 1
ATOM 739 C CA . ASN A 1 95 ? 0.713 3.752 -19.842 1.00 93.31 95 ASN A CA 1
ATOM 740 C C . ASN A 1 95 ? 2.146 3.468 -20.339 1.00 93.31 95 ASN A C 1
ATOM 742 O O . ASN A 1 95 ? 2.550 4.063 -21.339 1.00 93.31 95 ASN A O 1
ATOM 746 N N . GLN A 1 96 ? 2.902 2.572 -19.694 1.00 87.44 96 GLN A N 1
ATOM 747 C CA . GLN A 1 9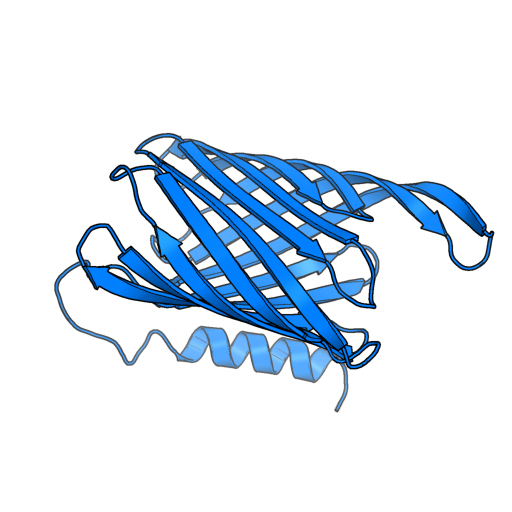6 ? 4.298 2.272 -20.043 1.00 87.44 96 GLN A CA 1
ATOM 748 C C . GLN A 1 96 ? 4.628 0.769 -19.923 1.00 87.44 96 GLN A C 1
ATOM 750 O O . GLN A 1 96 ? 5.090 0.328 -18.872 1.00 87.44 96 GLN A O 1
ATOM 755 N N . PRO A 1 97 ? 4.439 -0.025 -20.998 1.00 88.31 97 PRO A N 1
ATOM 756 C CA . PRO A 1 97 ? 3.723 0.293 -22.236 1.00 88.31 97 PRO A CA 1
ATOM 757 C C . PRO A 1 97 ? 2.203 0.318 -22.018 1.00 88.31 97 PRO A C 1
ATOM 759 O O . PRO A 1 97 ? 1.701 -0.196 -21.024 1.00 88.31 97 PRO A O 1
ATOM 762 N N . ASN A 1 98 ? 1.439 0.873 -22.965 1.00 92.56 98 ASN A N 1
ATOM 763 C CA . ASN A 1 98 ? -0.023 0.846 -22.872 1.00 92.56 98 ASN A CA 1
ATOM 764 C C . ASN A 1 98 ? -0.567 -0.581 -23.012 1.00 92.56 98 ASN A C 1
ATOM 766 O O . ASN A 1 98 ? -0.759 -1.087 -24.119 1.00 92.56 98 ASN A O 1
ATOM 770 N N . THR A 1 99 ? -0.826 -1.230 -21.884 1.00 94.56 99 THR A N 1
ATOM 771 C CA . THR A 1 99 ? -1.317 -2.603 -21.846 1.00 94.56 99 THR A CA 1
ATOM 772 C C . THR A 1 99 ? -2.237 -2.836 -20.658 1.00 94.56 99 THR A C 1
ATOM 774 O O . THR A 1 99 ? -2.483 -1.954 -19.837 1.00 94.56 99 THR A O 1
ATOM 777 N N . VAL A 1 100 ? -2.810 -4.033 -20.614 1.00 96.12 100 VAL A N 1
ATOM 778 C CA . VAL A 1 100 ? -3.656 -4.492 -19.521 1.00 96.12 100 VAL A CA 1
ATOM 779 C C . VAL A 1 100 ? -2.806 -4.719 -18.275 1.00 96.12 100 VAL A C 1
ATOM 781 O O . VAL A 1 100 ? -1.799 -5.422 -18.333 1.00 96.12 100 VAL A O 1
ATOM 784 N N . ARG A 1 101 ? -3.269 -4.188 -17.142 1.00 95.56 101 ARG A N 1
ATOM 785 C CA . ARG A 1 101 ? -2.707 -4.454 -15.817 1.00 95.56 101 ARG A CA 1
ATOM 786 C C . ARG A 1 101 ? -3.675 -5.302 -15.007 1.00 95.56 101 ARG A C 1
ATOM 788 O O . ARG A 1 101 ? -4.881 -5.062 -15.029 1.00 95.56 101 ARG A O 1
ATOM 795 N N . ARG A 1 102 ? -3.155 -6.311 -14.318 1.00 97.62 102 ARG A N 1
ATOM 796 C CA . ARG A 1 102 ? -3.905 -7.196 -13.420 1.00 97.62 102 ARG A CA 1
ATOM 797 C C . ARG A 1 102 ? -3.352 -7.038 -12.019 1.00 97.62 102 ARG A C 1
ATOM 799 O O . ARG A 1 102 ? -2.137 -6.951 -11.870 1.00 97.62 102 ARG A O 1
ATOM 806 N N . ALA A 1 103 ? -4.224 -7.041 -11.025 1.00 98.06 103 ALA A N 1
ATOM 807 C CA . ALA A 1 103 ? -3.841 -6.935 -9.627 1.00 98.06 103 ALA A CA 1
ATOM 808 C C . ALA A 1 103 ? -4.560 -7.997 -8.795 1.00 98.06 103 ALA A C 1
ATOM 810 O O . ALA A 1 103 ? -5.706 -8.348 -9.074 1.00 98.06 103 ALA A O 1
ATOM 811 N N . VAL A 1 104 ? -3.892 -8.484 -7.760 1.00 98.38 104 VAL A N 1
ATOM 812 C CA . VAL A 1 104 ? -4.512 -9.192 -6.641 1.00 98.38 104 VAL A CA 1
ATOM 813 C C . VAL A 1 104 ? -4.020 -8.514 -5.381 1.00 98.38 104 VAL A C 1
ATOM 815 O O . VAL A 1 104 ? -2.824 -8.253 -5.263 1.00 98.38 104 VAL A O 1
ATOM 818 N N . PHE A 1 105 ? -4.916 -8.232 -4.445 1.00 98.50 105 PHE A N 1
ATOM 819 C CA . PHE A 1 105 ? -4.525 -7.688 -3.156 1.00 98.50 105 PHE A CA 1
ATOM 820 C C . PHE A 1 105 ? -5.184 -8.441 -2.008 1.00 98.50 105 PHE A C 1
ATOM 822 O O . PHE A 1 105 ? -6.220 -9.092 -2.171 1.00 98.50 105 PHE A O 1
ATOM 829 N N . TYR A 1 106 ? -4.575 -8.305 -0.839 1.00 98.50 106 TYR A N 1
ATOM 830 C CA . TYR A 1 106 ? -5.173 -8.648 0.433 1.00 98.50 106 TYR A CA 1
ATOM 831 C C . TYR A 1 106 ? -5.042 -7.471 1.402 1.00 98.50 106 TYR A C 1
ATOM 833 O O . TYR A 1 106 ? -4.102 -6.678 1.318 1.00 98.50 106 TYR A O 1
ATOM 841 N N . SER A 1 107 ? -5.975 -7.387 2.341 1.00 98.06 107 SER A N 1
ATOM 842 C CA . SER A 1 107 ? -5.876 -6.542 3.524 1.00 98.06 107 SER A CA 1
ATOM 843 C C . SER A 1 107 ? -6.284 -7.359 4.741 1.00 98.06 107 SER A C 1
ATOM 845 O O . SER A 1 107 ? -7.286 -8.070 4.707 1.00 98.06 107 SER A O 1
ATOM 847 N N . VAL A 1 108 ? -5.480 -7.283 5.790 1.00 98.19 108 VAL A N 1
ATOM 848 C CA . VAL A 1 108 ? -5.754 -7.824 7.113 1.00 98.19 108 VAL A CA 1
ATOM 849 C C . VAL A 1 108 ? -5.810 -6.643 8.059 1.00 98.19 108 VAL A C 1
ATOM 851 O O . VAL A 1 108 ? -4.811 -5.939 8.183 1.00 98.19 108 VAL A O 1
ATOM 854 N N . ASP A 1 109 ? -6.930 -6.438 8.740 1.00 96.44 109 ASP A N 1
ATOM 855 C CA . ASP A 1 109 ? -7.057 -5.379 9.735 1.00 96.44 109 ASP A CA 1
ATOM 856 C C . ASP A 1 109 ? -7.719 -5.889 11.014 1.00 96.44 109 ASP A C 1
ATOM 858 O O . ASP A 1 109 ? -8.795 -6.477 11.008 1.00 96.44 109 ASP A O 1
ATOM 862 N N . THR A 1 110 ? -7.031 -5.691 12.127 1.00 96.12 110 THR A N 1
ATOM 863 C CA . THR A 1 110 ? -7.439 -6.093 13.475 1.00 96.12 110 THR A CA 1
ATOM 864 C C . THR A 1 110 ? -7.100 -4.965 14.441 1.00 96.12 110 THR A C 1
ATOM 866 O O . THR A 1 110 ? -6.348 -4.061 14.100 1.00 96.12 110 THR A O 1
ATOM 869 N N . GLU A 1 111 ? -7.521 -5.037 15.699 1.00 94.69 111 GLU A N 1
ATOM 870 C CA . GLU A 1 111 ? -7.219 -3.976 16.675 1.00 94.69 111 GLU A CA 1
ATOM 871 C C . GLU A 1 111 ? -5.718 -3.675 16.852 1.00 94.69 111 GLU A C 1
ATOM 873 O O . GLU A 1 111 ? -5.340 -2.533 17.099 1.00 94.69 111 GLU A O 1
ATOM 878 N N . LYS A 1 112 ? -4.841 -4.679 16.715 1.00 96.12 112 LYS A N 1
ATOM 879 C CA . LYS A 1 112 ? -3.392 -4.533 16.968 1.00 96.12 112 LYS A CA 1
ATOM 880 C C . LYS A 1 112 ? -2.518 -4.666 15.735 1.00 96.12 112 LYS A C 1
ATOM 882 O O . LYS A 1 112 ? -1.331 -4.358 15.799 1.00 96.12 112 LYS A O 1
ATOM 887 N N . PHE A 1 113 ? -3.066 -5.159 14.635 1.00 96.62 113 PHE A N 1
ATOM 888 C CA . PHE A 1 113 ? -2.277 -5.524 13.472 1.00 96.62 113 PHE A CA 1
ATOM 889 C C . PHE A 1 113 ? -2.985 -5.139 12.185 1.00 96.62 113 PHE A C 1
ATOM 891 O O . PHE A 1 113 ? -4.175 -5.409 12.026 1.00 96.62 113 PHE A O 1
ATOM 898 N N . TYR A 1 114 ? -2.213 -4.562 11.274 1.00 96.81 114 TYR A N 1
ATOM 899 C CA . TYR A 1 114 ? -2.621 -4.235 9.922 1.00 96.81 114 TYR A CA 1
ATOM 900 C C . TYR A 1 114 ? -1.596 -4.785 8.934 1.00 96.81 114 TYR A C 1
ATOM 902 O O . TYR A 1 114 ? -0.388 -4.620 9.109 1.00 96.81 114 TYR A O 1
ATOM 910 N N . SER A 1 115 ? -2.055 -5.439 7.876 1.00 98.38 115 SER A N 1
ATOM 911 C CA . SER A 1 115 ? -1.205 -5.839 6.765 1.00 98.38 115 SER A CA 1
ATOM 912 C C . SER A 1 115 ? -1.939 -5.654 5.461 1.00 98.38 115 SER A C 1
ATOM 914 O O . SER A 1 115 ? -3.051 -6.135 5.298 1.00 98.38 115 SER A O 1
ATOM 916 N N . PHE A 1 116 ? -1.279 -5.024 4.505 1.00 98.31 116 PHE A N 1
ATOM 917 C CA . PHE A 1 116 ? -1.768 -4.924 3.145 1.00 98.31 116 PHE A CA 1
ATOM 918 C C . PHE A 1 116 ? -0.694 -5.419 2.200 1.00 98.31 116 PHE A C 1
ATOM 920 O O . PHE A 1 116 ? 0.497 -5.147 2.388 1.00 98.31 116 PHE A O 1
ATOM 927 N N . GLY A 1 117 ? -1.119 -6.135 1.170 1.00 98.31 117 GLY A N 1
ATOM 928 C CA . GLY A 1 117 ? -0.239 -6.546 0.099 1.00 98.31 117 GLY A CA 1
ATOM 929 C C . GLY A 1 117 ? -0.960 -6.561 -1.228 1.00 98.31 117 GLY A C 1
ATOM 930 O O . GLY A 1 117 ? -2.109 -6.976 -1.317 1.00 98.31 117 GLY A O 1
ATOM 931 N N . VAL A 1 118 ? -0.259 -6.128 -2.265 1.00 98.25 118 VAL A N 1
ATOM 932 C CA . VAL A 1 118 ? -0.723 -6.130 -3.643 1.00 98.25 118 VAL A CA 1
ATOM 933 C C . VAL A 1 118 ? 0.358 -6.723 -4.533 1.00 98.25 118 VAL A C 1
ATOM 935 O O . VAL A 1 118 ? 1.554 -6.474 -4.360 1.00 98.25 118 VAL A O 1
ATOM 938 N N . VAL A 1 119 ? -0.083 -7.537 -5.481 1.00 98.06 119 VAL A N 1
ATOM 939 C CA . VAL A 1 119 ? 0.737 -8.139 -6.521 1.00 98.06 119 VAL A CA 1
ATOM 940 C C . VAL A 1 119 ? 0.120 -7.776 -7.857 1.00 98.06 119 VAL A C 1
ATOM 942 O O . VAL A 1 119 ? -1.072 -7.978 -8.083 1.00 98.06 119 VAL A O 1
ATOM 945 N N . GLU A 1 120 ? 0.942 -7.249 -8.750 1.00 96.88 120 GLU A N 1
ATOM 946 C CA . GLU A 1 120 ? 0.520 -6.680 -10.017 1.00 96.88 120 GLU A CA 1
ATOM 947 C C . GLU A 1 120 ? 1.317 -7.289 -11.169 1.00 96.88 120 GLU A C 1
ATOM 949 O O . GLU A 1 120 ? 2.480 -7.685 -11.037 1.00 96.88 120 GLU A O 1
ATOM 954 N N . ASN A 1 121 ? 0.669 -7.387 -12.323 1.00 96.12 121 ASN A N 1
ATOM 955 C CA . ASN A 1 121 ? 1.297 -7.830 -13.556 1.00 96.12 121 ASN A CA 1
ATOM 956 C C . ASN A 1 121 ? 0.776 -6.989 -14.725 1.00 96.12 121 ASN A C 1
ATOM 958 O O . ASN A 1 121 ? -0.435 -6.931 -14.962 1.00 96.12 121 ASN A O 1
ATOM 962 N N . GLY A 1 122 ? 1.702 -6.343 -15.428 1.00 93.44 122 GLY A N 1
ATOM 963 C CA . GLY A 1 122 ? 1.467 -5.542 -16.624 1.00 93.44 122 GLY A CA 1
ATOM 964 C C . GLY A 1 122 ? 2.635 -5.667 -17.605 1.00 93.44 122 GLY A C 1
ATOM 965 O O . GLY A 1 122 ? 3.508 -6.520 -17.470 1.00 93.44 122 GLY A O 1
ATOM 966 N N . GLY A 1 123 ? 2.672 -4.800 -18.604 1.00 88.94 123 GLY A N 1
ATOM 967 C CA . GLY A 1 123 ? 3.778 -4.670 -19.554 1.00 88.94 123 GLY A CA 1
ATOM 968 C C . GLY A 1 123 ? 5.029 -4.030 -18.957 1.00 88.94 123 GLY A C 1
ATOM 969 O O . GLY A 1 123 ? 6.116 -4.293 -19.458 1.00 88.94 123 GLY A O 1
ATOM 970 N N . SER A 1 124 ? 4.895 -3.264 -17.872 1.00 87.56 124 SER A N 1
ATOM 971 C CA . SER A 1 124 ? 5.999 -2.841 -16.995 1.00 87.56 124 SER A CA 1
ATOM 972 C C . SER A 1 124 ? 6.606 -4.013 -16.207 1.00 87.56 124 SER A C 1
ATOM 974 O O . SER A 1 124 ? 7.638 -3.872 -15.553 1.00 87.56 124 SER A O 1
ATOM 976 N N . GLY A 1 125 ? 5.990 -5.195 -16.298 1.00 91.06 125 GLY A N 1
ATOM 977 C CA . GLY A 1 125 ? 6.425 -6.424 -15.661 1.00 91.06 125 GLY A CA 1
ATOM 978 C C . GLY A 1 125 ? 5.671 -6.727 -14.370 1.00 91.06 125 GLY A C 1
ATOM 979 O O . GLY A 1 125 ? 4.580 -6.220 -14.098 1.00 91.06 125 GLY A O 1
ATOM 980 N N . HIS A 1 126 ? 6.261 -7.623 -13.583 1.00 93.12 126 HIS A N 1
ATOM 981 C CA . HIS A 1 126 ? 5.721 -8.031 -12.295 1.00 93.12 126 HIS A CA 1
ATOM 982 C C . HIS A 1 126 ? 6.131 -7.054 -11.194 1.00 93.12 126 HIS A C 1
ATOM 984 O O . HIS A 1 126 ? 7.322 -6.782 -11.018 1.00 93.12 126 HIS A O 1
ATOM 990 N N . TRP A 1 127 ? 5.155 -6.601 -10.412 1.00 95.00 127 TRP A N 1
ATOM 991 C CA . TRP A 1 127 ? 5.362 -5.670 -9.311 1.00 95.00 127 TRP A CA 1
ATOM 992 C C . TRP A 1 127 ? 4.634 -6.134 -8.051 1.00 95.00 127 TRP A C 1
ATOM 994 O O . TRP A 1 127 ? 3.612 -6.809 -8.128 1.00 95.00 127 TRP A O 1
ATOM 1004 N N . TYR A 1 128 ? 5.167 -5.791 -6.882 1.00 96.62 128 TYR A N 1
ATOM 1005 C CA . TYR A 1 128 ? 4.505 -6.062 -5.613 1.00 96.62 128 TYR A CA 1
ATOM 1006 C C . TYR A 1 128 ? 4.874 -5.017 -4.564 1.00 96.62 128 TYR A C 1
ATOM 1008 O O . TYR A 1 128 ? 5.993 -4.495 -4.550 1.00 96.62 128 TYR A O 1
ATOM 1016 N N . ARG A 1 129 ? 3.955 -4.808 -3.623 1.00 97.31 129 ARG A N 1
ATOM 1017 C CA . ARG A 1 129 ? 4.189 -4.125 -2.349 1.00 97.31 129 ARG A CA 1
ATOM 1018 C C . ARG A 1 129 ? 3.447 -4.884 -1.268 1.00 97.31 129 ARG A C 1
ATOM 1020 O O . ARG A 1 129 ? 2.291 -5.236 -1.457 1.00 97.31 129 ARG A O 1
ATOM 1027 N N . ALA A 1 130 ? 4.093 -5.110 -0.136 1.00 98.44 130 ALA A N 1
ATOM 1028 C CA . ALA A 1 130 ? 3.446 -5.661 1.042 1.00 98.44 130 ALA A CA 1
ATOM 1029 C C . ALA A 1 130 ? 4.013 -5.022 2.304 1.00 98.44 130 ALA A C 1
ATOM 1031 O O . ALA A 1 130 ? 5.200 -4.705 2.364 1.00 98.44 130 ALA A O 1
ATOM 1032 N N . HIS A 1 131 ? 3.185 -4.846 3.322 1.00 98.12 131 HIS A N 1
ATOM 1033 C CA . HIS A 1 131 ? 3.633 -4.449 4.648 1.00 98.12 131 HIS A CA 1
ATOM 1034 C C . HIS A 1 131 ? 2.826 -5.155 5.728 1.00 98.12 131 HIS A C 1
ATOM 1036 O O . HIS A 1 131 ? 1.691 -5.574 5.511 1.00 98.12 131 HIS A O 1
ATOM 1042 N N . ALA A 1 132 ? 3.440 -5.296 6.894 1.00 98.56 132 ALA A N 1
ATOM 1043 C CA . ALA A 1 132 ? 2.856 -5.880 8.089 1.00 98.56 132 ALA A CA 1
ATOM 1044 C C . ALA A 1 132 ? 3.242 -4.988 9.265 1.00 98.56 132 ALA A C 1
ATOM 1046 O O . ALA A 1 132 ? 4.430 -4.807 9.531 1.00 98.56 132 ALA A O 1
ATOM 1047 N N . ILE A 1 133 ? 2.244 -4.407 9.918 1.00 98.56 133 ILE A N 1
ATOM 1048 C CA . ILE A 1 133 ? 2.367 -3.297 10.853 1.00 98.56 133 ILE A CA 1
ATOM 1049 C C . ILE A 1 133 ? 1.651 -3.661 12.151 1.00 98.56 133 ILE A C 1
ATOM 1051 O O . ILE A 1 133 ? 0.490 -4.062 12.154 1.00 98.56 133 ILE A O 1
ATOM 1055 N N . TYR A 1 134 ? 2.354 -3.508 13.267 1.00 98.44 134 TYR A N 1
ATOM 1056 C CA . TYR A 1 134 ? 1.821 -3.668 14.609 1.00 98.44 134 TYR A CA 1
ATOM 1057 C C . TYR A 1 134 ? 1.552 -2.294 15.229 1.00 98.44 134 TYR A C 1
ATOM 1059 O O . TYR A 1 134 ? 2.441 -1.439 15.268 1.00 98.44 134 TYR A O 1
ATOM 1067 N N . ARG A 1 135 ? 0.334 -2.094 15.736 1.00 98.00 135 ARG A N 1
ATOM 1068 C CA . ARG A 1 135 ? -0.097 -0.880 16.436 1.00 98.00 135 ARG A CA 1
ATOM 1069 C C . ARG A 1 135 ? 0.453 -0.917 17.857 1.00 98.00 135 ARG A C 1
ATOM 1071 O O . ARG A 1 135 ? -0.001 -1.692 18.698 1.00 98.00 135 ARG A O 1
ATOM 1078 N N . VAL A 1 13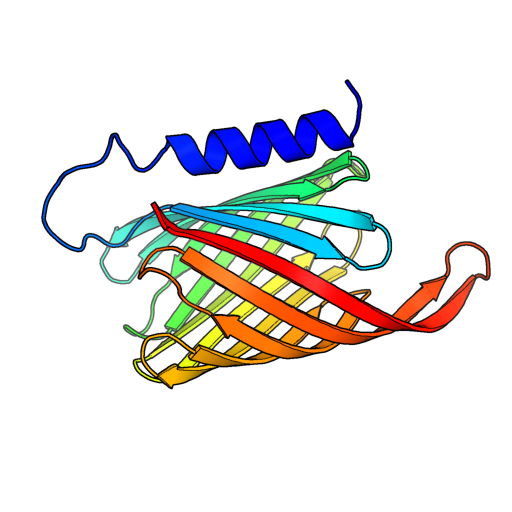6 ? 1.469 -0.099 18.117 1.00 97.75 136 VAL A N 1
ATOM 1079 C CA . VAL A 1 136 ? 2.110 -0.011 19.437 1.00 97.75 136 VAL A CA 1
ATOM 1080 C C . VAL A 1 136 ? 1.207 0.756 20.400 1.00 97.75 136 VAL A C 1
ATOM 1082 O O . VAL A 1 136 ? 1.062 0.373 21.558 1.00 97.75 136 VAL A O 1
ATOM 1085 N N . ASN A 1 137 ? 0.602 1.838 19.913 1.00 96.25 137 ASN A N 1
ATOM 1086 C CA . ASN A 1 137 ? -0.421 2.627 20.591 1.00 96.25 137 ASN A CA 1
ATOM 1087 C C . ASN A 1 137 ? -1.249 3.395 19.544 1.00 96.25 137 ASN A C 1
ATOM 1089 O O . ASN A 1 137 ? -1.069 3.202 18.346 1.00 96.25 137 ASN A O 1
ATOM 1093 N N . GLU A 1 138 ? -2.129 4.290 19.990 1.00 93.19 138 GLU A N 1
ATOM 1094 C CA . GLU A 1 138 ? -3.010 5.084 19.119 1.00 93.19 138 GLU A CA 1
ATOM 1095 C C . GLU A 1 138 ? -2.272 5.971 18.102 1.00 93.19 138 GLU A C 1
ATOM 1097 O O . GLU A 1 138 ? -2.849 6.359 17.091 1.00 93.19 138 GLU A O 1
ATOM 1102 N N . ARG A 1 139 ? -1.007 6.322 18.364 1.00 96.81 139 ARG A N 1
ATOM 1103 C CA . ARG A 1 139 ? -0.222 7.243 17.530 1.00 96.81 139 ARG A CA 1
ATOM 1104 C C . ARG A 1 139 ? 0.929 6.586 16.798 1.00 96.81 139 ARG A C 1
ATOM 1106 O O . ARG A 1 139 ? 1.413 7.172 15.840 1.00 96.81 139 ARG A O 1
ATOM 1113 N N . TRP A 1 140 ? 1.417 5.449 17.271 1.00 98.06 140 TRP A N 1
ATOM 1114 C CA . TRP A 1 140 ? 2.637 4.838 16.766 1.00 98.06 140 TRP A CA 1
ATOM 1115 C C . TRP A 1 140 ? 2.398 3.398 16.367 1.00 98.06 140 TRP A C 1
ATOM 1117 O O . TRP A 1 140 ? 1.896 2.592 17.155 1.00 98.06 140 TRP A O 1
ATOM 1127 N N . SER A 1 141 ? 2.879 3.069 15.176 1.00 98.50 141 SER A N 1
ATOM 1128 C CA . SER A 1 141 ? 2.914 1.704 14.674 1.00 98.50 141 SER A CA 1
ATOM 1129 C C . SER A 1 141 ? 4.288 1.389 14.100 1.00 98.50 141 SER A C 1
ATOM 1131 O O . SER A 1 141 ? 5.022 2.275 13.662 1.00 98.50 141 SER A O 1
ATOM 1133 N N . ALA A 1 142 ? 4.666 0.119 14.122 1.00 98.56 142 ALA A N 1
ATOM 1134 C CA . ALA A 1 142 ? 5.946 -0.328 13.596 1.00 98.56 142 ALA A CA 1
ATOM 1135 C C . ALA A 1 142 ? 5.811 -1.704 12.958 1.00 98.56 142 ALA A C 1
ATOM 1137 O O . ALA A 1 142 ? 4.982 -2.518 13.359 1.00 98.56 142 ALA A O 1
ATOM 1138 N N . GLY A 1 143 ? 6.651 -1.981 11.974 1.00 98.44 143 GLY A N 1
ATOM 1139 C CA . GLY A 1 143 ? 6.631 -3.261 11.300 1.00 98.44 143 GLY A CA 1
ATOM 1140 C C . GLY A 1 143 ? 7.615 -3.328 10.153 1.00 98.44 143 GLY A C 1
ATOM 1141 O O . GLY A 1 143 ? 8.696 -2.739 10.202 1.00 98.44 143 GLY A O 1
ATOM 1142 N N . VAL A 1 144 ? 7.245 -4.077 9.124 1.00 98.56 144 VAL A N 1
ATOM 1143 C CA . VAL A 1 144 ? 8.101 -4.349 7.971 1.00 98.56 144 VAL A CA 1
ATOM 1144 C C . VAL A 1 144 ? 7.367 -4.076 6.673 1.00 98.56 144 VAL A C 1
ATOM 1146 O O . VAL A 1 144 ? 6.143 -4.175 6.596 1.00 98.56 144 VAL A O 1
ATOM 1149 N N . MET A 1 145 ? 8.137 -3.755 5.643 1.00 98.38 145 MET A N 1
ATOM 1150 C CA . MET A 1 145 ? 7.654 -3.512 4.295 1.00 98.38 145 MET A CA 1
ATOM 1151 C C . MET A 1 145 ? 8.575 -4.196 3.288 1.00 98.38 145 MET A C 1
ATOM 1153 O O . MET A 1 145 ? 9.790 -4.267 3.477 1.00 98.38 145 MET A O 1
ATOM 1157 N N . ALA A 1 146 ? 7.978 -4.697 2.215 1.00 97.94 146 ALA A N 1
ATOM 1158 C CA . ALA A 1 146 ? 8.642 -5.214 1.036 1.00 97.94 146 ALA A CA 1
ATOM 1159 C C . ALA A 1 146 ? 8.081 -4.508 -0.199 1.00 97.94 146 ALA A C 1
ATOM 1161 O O . ALA A 1 146 ? 6.865 -4.383 -0.342 1.00 97.94 146 ALA A O 1
ATOM 1162 N N . GLU A 1 147 ? 8.950 -4.098 -1.114 1.00 96.69 147 GLU A N 1
ATOM 1163 C CA . GLU A 1 147 ? 8.544 -3.545 -2.403 1.00 96.69 147 GLU A CA 1
ATOM 1164 C C . GLU A 1 147 ? 9.489 -4.010 -3.510 1.00 96.69 147 GLU A C 1
ATOM 1166 O O . GLU A 1 147 ? 10.712 -4.087 -3.326 1.00 96.69 147 GLU A O 1
ATOM 1171 N N . ARG A 1 148 ? 8.909 -4.349 -4.664 1.00 93.31 148 ARG A N 1
ATOM 1172 C CA . ARG A 1 148 ? 9.656 -4.730 -5.862 1.00 93.31 148 ARG A CA 1
ATOM 1173 C C . ARG A 1 148 ? 10.599 -3.597 -6.272 1.00 93.31 148 ARG A C 1
ATOM 1175 O O . ARG A 1 148 ? 10.245 -2.431 -6.200 1.00 93.31 148 ARG A O 1
ATOM 1182 N N . ASP A 1 149 ? 11.806 -3.970 -6.694 1.00 88.88 149 ASP A N 1
ATOM 1183 C CA . ASP A 1 149 ? 12.869 -3.051 -7.135 1.00 88.88 149 ASP A CA 1
ATOM 1184 C C . ASP A 1 149 ? 13.372 -2.064 -6.071 1.00 88.88 149 ASP A C 1
ATOM 1186 O O . ASP A 1 149 ? 14.232 -1.246 -6.368 1.00 88.88 149 ASP A O 1
ATOM 1190 N N . ILE A 1 150 ? 12.943 -2.206 -4.811 1.00 93.25 150 ILE A N 1
ATOM 1191 C CA . ILE A 1 150 ? 13.476 -1.429 -3.686 1.00 93.25 150 ILE A CA 1
ATOM 1192 C C . ILE A 1 150 ? 14.079 -2.356 -2.627 1.00 93.25 150 ILE A C 1
ATOM 1194 O O . ILE A 1 150 ? 15.256 -2.234 -2.285 1.00 93.25 150 ILE A O 1
ATOM 1198 N N . GLY A 1 151 ? 13.307 -3.328 -2.129 1.00 95.31 151 GLY A N 1
ATOM 1199 C CA . GLY A 1 151 ? 13.788 -4.314 -1.162 1.00 95.31 151 GLY A CA 1
ATOM 1200 C C . GLY A 1 151 ? 12.858 -4.544 0.020 1.00 95.31 151 GLY A C 1
ATOM 1201 O O . GLY A 1 151 ? 11.646 -4.392 -0.089 1.00 95.31 151 GLY A O 1
ATOM 1202 N N . PHE A 1 152 ? 13.450 -4.947 1.144 1.00 97.69 152 PHE A N 1
ATOM 1203 C CA . PHE A 1 152 ? 12.757 -5.272 2.390 1.00 97.69 152 PHE A CA 1
ATOM 1204 C C . PHE A 1 152 ? 13.398 -4.538 3.567 1.00 97.69 152 PHE A C 1
ATOM 1206 O O . PHE A 1 152 ? 14.619 -4.353 3.592 1.00 97.69 152 PHE A O 1
ATOM 1213 N N . GLY A 1 153 ? 12.598 -4.138 4.552 1.00 98.25 153 GLY A N 1
ATOM 1214 C CA . GLY A 1 153 ? 13.117 -3.500 5.754 1.00 98.25 153 GLY A CA 1
ATOM 1215 C C . GLY A 1 153 ? 12.045 -2.954 6.694 1.00 98.25 153 GLY A C 1
ATOM 1216 O O . GLY A 1 153 ? 10.852 -3.172 6.470 1.00 98.25 153 GLY A O 1
ATOM 1217 N N . PRO A 1 154 ? 12.468 -2.284 7.779 1.00 98.50 154 PRO A N 1
ATOM 1218 C CA . PRO A 1 154 ? 11.557 -1.726 8.766 1.00 98.50 154 PRO A CA 1
ATOM 1219 C C . PRO A 1 154 ? 10.749 -0.547 8.214 1.00 98.50 154 PRO A C 1
ATOM 1221 O O . PRO A 1 154 ? 11.253 0.252 7.420 1.00 98.50 154 PRO A O 1
ATOM 1224 N N . ARG A 1 155 ? 9.517 -0.418 8.713 1.00 98.50 155 ARG A N 1
ATOM 1225 C CA . ARG A 1 155 ? 8.608 0.718 8.527 1.00 98.50 155 ARG A CA 1
ATOM 1226 C C . ARG A 1 155 ? 8.086 1.170 9.889 1.00 98.50 155 ARG A C 1
ATOM 1228 O O . ARG A 1 155 ? 7.734 0.337 10.722 1.00 98.50 155 ARG A O 1
ATOM 1235 N N . VAL A 1 156 ? 8.039 2.478 10.110 1.00 98.56 156 VAL A N 1
ATOM 1236 C CA . VAL A 1 156 ? 7.450 3.106 11.301 1.00 98.56 156 VAL A CA 1
ATOM 1237 C C . VAL A 1 156 ? 6.406 4.109 10.844 1.00 98.56 156 VAL A C 1
ATOM 1239 O O . VAL A 1 156 ? 6.621 4.816 9.860 1.00 98.56 156 VAL A O 1
ATOM 1242 N N . GLU A 1 157 ? 5.294 4.167 11.563 1.00 98.56 157 GLU A N 1
ATOM 1243 C CA . GLU A 1 157 ? 4.164 5.038 11.273 1.00 98.56 157 GLU A CA 1
ATOM 1244 C C . GLU A 1 157 ? 3.837 5.904 12.484 1.00 98.56 157 GLU A C 1
ATOM 1246 O O . GLU A 1 157 ? 3.892 5.449 13.631 1.00 98.56 157 GLU A O 1
ATOM 1251 N N . PHE A 1 158 ? 3.493 7.152 12.199 1.00 98.31 158 PHE A N 1
ATOM 1252 C CA . PHE A 1 158 ? 2.978 8.125 13.136 1.00 98.31 158 PHE A CA 1
ATOM 1253 C C . PHE A 1 158 ? 1.614 8.613 12.650 1.00 98.31 158 PHE A C 1
ATOM 1255 O O . PHE A 1 158 ? 1.492 9.098 11.524 1.00 98.31 158 PHE A O 1
ATOM 1262 N N . ASN A 1 159 ? 0.608 8.532 13.514 1.00 96.94 159 ASN A N 1
ATOM 1263 C CA . ASN A 1 159 ? -0.771 8.899 13.217 1.00 96.94 159 ASN A CA 1
ATOM 1264 C C . ASN A 1 159 ? -1.085 10.219 13.941 1.00 96.94 159 ASN A C 1
ATOM 1266 O O . ASN A 1 159 ? -1.560 10.195 15.081 1.00 96.9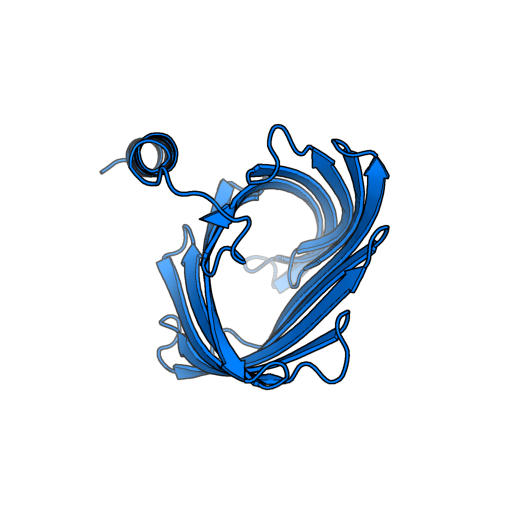4 159 ASN A O 1
ATOM 1270 N N . PRO A 1 160 ? -0.773 11.393 13.349 1.00 94.12 160 PRO A N 1
ATOM 1271 C CA . PRO A 1 160 ? -1.080 12.684 13.969 1.00 94.12 160 PRO A CA 1
ATOM 1272 C C . PRO A 1 160 ? -2.583 12.887 14.186 1.00 94.12 160 PRO A C 1
ATOM 1274 O O . PRO A 1 160 ? -2.984 13.597 15.107 1.00 94.12 160 PRO A O 1
ATOM 1277 N N . THR A 1 161 ? -3.403 12.267 13.339 1.00 93.44 161 THR A N 1
ATOM 1278 C CA . THR A 1 161 ? -4.861 12.212 13.437 1.00 93.44 161 THR A CA 1
ATOM 1279 C C . THR A 1 161 ? -5.317 10.790 13.10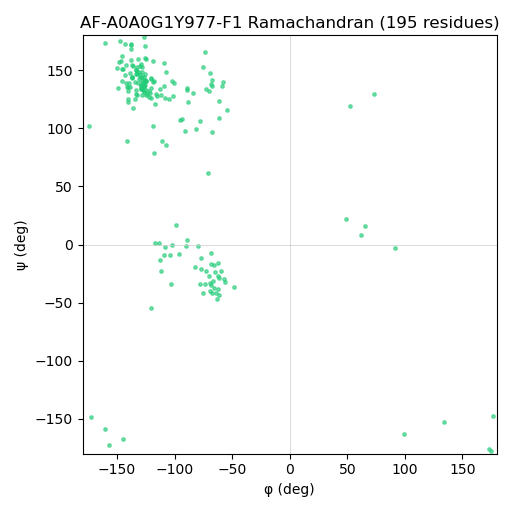2 1.00 93.44 161 THR A C 1
ATOM 1281 O O . THR A 1 161 ? -4.526 9.979 12.620 1.00 93.44 161 THR A O 1
ATOM 1284 N N . LYS A 1 162 ? -6.602 10.482 13.305 1.00 89.19 162 LYS A N 1
ATOM 1285 C CA . LYS A 1 162 ? -7.177 9.191 12.890 1.00 89.19 162 LYS A CA 1
ATOM 1286 C C . LYS A 1 162 ? -7.199 8.981 11.367 1.00 89.19 162 LYS A C 1
ATOM 1288 O O . LYS A 1 162 ? -7.302 7.851 10.908 1.00 89.19 162 LYS A O 1
ATOM 1293 N N . ASP A 1 163 ? -7.061 10.065 10.606 1.00 92.75 163 ASP A N 1
ATOM 1294 C CA . ASP A 1 163 ? -7.229 10.100 9.151 1.00 92.75 163 ASP A CA 1
ATOM 1295 C C . ASP A 1 163 ? -5.930 10.394 8.403 1.00 92.75 163 ASP A C 1
ATOM 1297 O O . ASP A 1 163 ? -5.929 10.548 7.184 1.00 92.75 163 ASP A O 1
ATOM 1301 N N . THR A 1 164 ? -4.822 10.552 9.122 1.00 95.62 164 THR A N 1
ATOM 1302 C CA . THR A 1 164 ? -3.524 10.886 8.546 1.00 95.62 164 THR A CA 1
ATOM 1303 C C . THR A 1 164 ? -2.474 9.965 9.123 1.00 95.62 164 THR A C 1
ATOM 1305 O O . THR A 1 164 ? -2.337 9.862 10.339 1.00 95.62 164 THR A O 1
ATOM 1308 N N . ILE A 1 165 ? -1.699 9.347 8.241 1.00 97.25 165 ILE A N 1
ATOM 1309 C CA . ILE A 1 165 ? -0.558 8.511 8.596 1.00 97.25 165 ILE A CA 1
ATOM 1310 C C . ILE A 1 165 ? 0.671 9.116 7.941 1.00 97.25 165 ILE A C 1
ATOM 1312 O O . ILE A 1 165 ? 0.696 9.323 6.733 1.00 97.25 165 ILE A O 1
ATOM 1316 N N . VAL A 1 166 ? 1.703 9.386 8.727 1.00 98.44 166 VAL A N 1
ATOM 1317 C CA . VAL A 1 166 ? 3.036 9.728 8.233 1.00 98.44 166 VAL A CA 1
ATOM 1318 C C . VAL A 1 166 ? 3.930 8.538 8.510 1.00 98.44 166 VAL A C 1
ATOM 1320 O O . VAL A 1 166 ? 4.009 8.080 9.646 1.00 98.44 166 VAL A O 1
ATOM 1323 N N . TRP A 1 167 ? 4.616 8.026 7.498 1.00 98.50 167 TRP A N 1
ATOM 1324 C CA . TRP A 1 167 ? 5.435 6.835 7.657 1.00 98.50 167 TRP A CA 1
ATOM 1325 C C . TRP A 1 167 ? 6.811 6.994 7.033 1.00 98.50 167 TRP A C 1
ATOM 1327 O O . TRP A 1 167 ? 7.006 7.702 6.047 1.00 98.50 167 TRP A O 1
ATOM 1337 N N . ILE A 1 168 ? 7.775 6.299 7.623 1.00 98.50 168 ILE A N 1
ATOM 1338 C CA . ILE A 1 168 ? 9.146 6.213 7.136 1.00 98.50 168 ILE A CA 1
ATOM 1339 C C . ILE A 1 168 ? 9.542 4.746 7.032 1.00 98.50 168 ILE A C 1
ATOM 1341 O O . ILE A 1 168 ? 9.212 3.942 7.907 1.00 98.50 168 ILE A O 1
ATOM 1345 N N . ALA A 1 169 ? 10.242 4.385 5.964 1.00 98.44 169 ALA A N 1
ATOM 1346 C CA . ALA A 1 169 ? 10.762 3.039 5.776 1.00 98.44 169 ALA A CA 1
ATOM 1347 C C . ALA A 1 169 ? 12.195 3.072 5.251 1.00 98.44 169 ALA A C 1
ATOM 1349 O O . ALA A 1 169 ? 12.550 3.914 4.425 1.00 98.44 169 ALA A O 1
ATOM 1350 N N . THR A 1 170 ? 13.004 2.121 5.709 1.00 98.19 170 THR A N 1
ATOM 1351 C CA . THR A 1 170 ? 14.378 1.937 5.232 1.00 98.19 170 THR A CA 1
ATOM 1352 C C . THR A 1 170 ? 14.476 0.554 4.623 1.00 98.19 170 THR A C 1
ATOM 1354 O O . THR A 1 170 ? 14.553 -0.438 5.343 1.00 98.19 170 THR A O 1
ATOM 1357 N N . LEU A 1 171 ? 14.454 0.472 3.297 1.00 97.25 171 LEU A N 1
ATOM 1358 C CA . LEU A 1 171 ? 14.435 -0.798 2.579 1.00 97.25 171 LEU A CA 1
ATOM 1359 C C . LEU A 1 171 ? 15.821 -1.110 2.026 1.00 97.25 171 LEU A C 1
ATOM 1361 O O . LEU A 1 171 ? 16.521 -0.221 1.542 1.00 97.25 171 LEU A O 1
ATOM 1365 N N . ARG A 1 172 ? 16.225 -2.379 2.081 1.00 96.06 172 ARG A N 1
ATOM 1366 C CA . ARG A 1 172 ? 17.469 -2.847 1.466 1.00 96.06 172 ARG A CA 1
ATOM 1367 C C . ARG A 1 172 ? 17.173 -3.978 0.499 1.00 96.06 172 ARG A C 1
ATOM 1369 O O . ARG A 1 172 ? 16.521 -4.957 0.862 1.00 96.06 172 ARG A O 1
ATOM 1376 N N . GLY A 1 173 ? 17.681 -3.866 -0.720 1.00 92.69 173 GLY A N 1
ATOM 1377 C CA . GLY A 1 173 ? 17.385 -4.820 -1.779 1.00 92.69 173 GLY A CA 1
ATOM 1378 C C . GLY A 1 173 ? 18.402 -4.798 -2.905 1.00 92.69 173 GLY A C 1
ATOM 1379 O O . GLY A 1 173 ? 19.320 -3.982 -2.931 1.00 92.69 173 GLY A O 1
ATOM 1380 N N . ASN A 1 174 ? 18.230 -5.749 -3.817 1.00 87.31 174 ASN A N 1
ATOM 1381 C CA . ASN A 1 174 ? 18.969 -5.821 -5.067 1.00 87.31 174 ASN A CA 1
ATOM 1382 C C . ASN A 1 174 ? 18.175 -5.051 -6.123 1.00 87.31 174 ASN A C 1
ATOM 1384 O O . ASN A 1 174 ? 17.213 -5.585 -6.680 1.00 87.31 174 ASN A O 1
ATOM 1388 N N . VAL A 1 175 ? 18.561 -3.800 -6.345 1.00 82.88 175 VAL A N 1
ATOM 1389 C CA . VAL A 1 175 ? 17.904 -2.884 -7.278 1.00 82.88 175 VAL A CA 1
ATOM 1390 C C . VAL A 1 175 ? 18.551 -3.056 -8.656 1.00 82.88 175 VAL A C 1
ATOM 1392 O O . VAL A 1 175 ? 19.783 -3.123 -8.733 1.00 82.88 175 VAL A O 1
ATOM 1395 N N . PRO A 1 176 ? 17.773 -3.186 -9.745 1.00 76.00 176 PRO A N 1
ATOM 1396 C CA . PRO A 1 176 ? 18.336 -3.224 -11.089 1.00 76.00 176 PRO A CA 1
ATOM 1397 C C . PRO A 1 176 ? 19.077 -1.920 -11.390 1.00 76.00 176 PRO A C 1
ATOM 1399 O O . PRO A 1 176 ? 18.494 -0.841 -11.308 1.00 76.00 176 PRO A O 1
ATOM 1402 N N . ASN A 1 177 ? 20.354 -2.018 -11.752 1.00 75.56 177 ASN A N 1
ATOM 1403 C CA . ASN A 1 177 ? 21.085 -0.909 -12.343 1.00 75.56 177 ASN A CA 1
ATOM 1404 C C . ASN A 1 177 ? 20.977 -1.043 -13.868 1.00 75.56 177 ASN A C 1
ATOM 1406 O O . ASN A 1 177 ? 21.560 -1.952 -14.459 1.00 75.56 177 ASN A O 1
ATOM 1410 N N . ILE A 1 178 ? 20.187 -0.161 -14.484 1.00 70.69 178 ILE A N 1
ATOM 1411 C CA . ILE A 1 178 ? 19.882 -0.205 -15.922 1.00 70.69 178 ILE A CA 1
ATOM 1412 C C . ILE A 1 178 ? 21.135 0.080 -16.764 1.00 70.69 178 ILE A C 1
ATOM 1414 O O . ILE A 1 178 ? 21.277 -0.475 -17.846 1.00 70.69 178 ILE A O 1
ATOM 1418 N N . GLU A 1 179 ? 22.064 0.898 -16.265 1.00 73.06 179 GLU A N 1
ATOM 1419 C CA . GLU A 1 179 ? 23.280 1.267 -17.000 1.00 73.06 179 GLU A CA 1
ATOM 1420 C C . GLU A 1 179 ? 24.337 0.162 -16.975 1.00 73.06 179 GLU A C 1
ATOM 1422 O O . GLU A 1 179 ? 25.077 -0.018 -17.938 1.00 73.06 179 GLU A O 1
ATOM 1427 N N . ALA A 1 180 ? 24.412 -0.578 -15.870 1.00 71.75 180 ALA A N 1
ATOM 1428 C CA . ALA A 1 180 ? 25.460 -1.566 -15.648 1.00 71.75 180 ALA A CA 1
ATOM 1429 C C . ALA A 1 180 ? 25.006 -3.019 -15.888 1.00 71.75 180 ALA A C 1
ATOM 1431 O O . ALA A 1 180 ? 25.807 -3.929 -15.697 1.00 71.75 180 ALA A O 1
ATOM 1432 N N . GLU A 1 181 ? 23.736 -3.249 -16.250 1.00 75.19 181 GLU A N 1
ATOM 1433 C CA . GLU A 1 181 ? 23.103 -4.578 -16.406 1.00 75.19 181 GLU A CA 1
ATOM 1434 C C . GLU A 1 181 ? 23.327 -5.538 -15.213 1.00 75.19 181 GLU A C 1
ATOM 1436 O O . GLU A 1 181 ? 23.186 -6.758 -15.315 1.00 75.19 181 GLU A O 1
ATOM 1441 N N . ILE A 1 182 ? 23.636 -4.989 -14.036 1.00 80.19 182 ILE A N 1
ATOM 1442 C CA . ILE A 1 182 ? 23.866 -5.728 -12.793 1.00 80.19 182 ILE A CA 1
ATOM 1443 C C . ILE A 1 182 ? 22.850 -5.315 -11.734 1.00 80.19 182 ILE A C 1
ATOM 1445 O O . ILE A 1 182 ? 22.270 -4.230 -11.759 1.00 80.19 182 ILE A O 1
ATOM 1449 N N . LYS A 1 183 ? 22.640 -6.194 -10.755 1.00 78.75 183 LYS A N 1
ATOM 1450 C CA . LYS A 1 183 ? 21.878 -5.856 -9.555 1.00 78.75 183 LYS A CA 1
ATOM 1451 C C . LYS A 1 183 ? 22.815 -5.269 -8.516 1.00 78.75 183 LYS A C 1
ATOM 1453 O O . LYS A 1 183 ? 23.755 -5.936 -8.088 1.00 78.75 183 LYS A O 1
ATOM 1458 N N . GLU A 1 184 ? 22.521 -4.055 -8.078 1.00 85.88 184 GLU A N 1
ATOM 1459 C CA . GLU A 1 184 ? 23.270 -3.397 -7.018 1.00 85.88 184 GLU A CA 1
ATOM 1460 C C . GLU A 1 184 ? 22.516 -3.503 -5.694 1.00 85.88 184 GLU A C 1
ATOM 1462 O O . GLU A 1 184 ? 21.292 -3.357 -5.625 1.00 85.88 184 GLU A O 1
ATOM 1467 N N . ARG A 1 185 ? 23.252 -3.762 -4.612 1.00 87.31 185 ARG A N 1
ATOM 1468 C CA . ARG A 1 185 ? 22.670 -3.789 -3.275 1.00 87.31 185 ARG A CA 1
ATOM 1469 C C . ARG A 1 185 ? 22.541 -2.363 -2.749 1.00 87.31 185 ARG A C 1
ATOM 1471 O O . ARG A 1 185 ? 23.502 -1.818 -2.211 1.00 87.31 185 ARG A O 1
ATOM 1478 N N . LYS A 1 186 ? 21.342 -1.798 -2.838 1.00 92.25 186 LYS A N 1
ATOM 1479 C CA . LYS A 1 186 ? 21.038 -0.422 -2.430 1.00 92.25 186 LYS A CA 1
ATOM 1480 C C . LYS A 1 186 ? 20.223 -0.404 -1.138 1.00 92.25 186 LYS A C 1
ATOM 1482 O O . LYS A 1 186 ? 19.439 -1.317 -0.867 1.00 92.25 186 LYS A O 1
ATOM 1487 N N . THR A 1 187 ? 20.433 0.636 -0.338 1.00 95.25 187 THR A N 1
ATOM 1488 C CA . THR A 1 187 ? 19.535 1.011 0.757 1.00 95.25 187 THR A CA 1
ATOM 1489 C C . THR A 1 187 ? 18.757 2.242 0.313 1.00 95.25 187 THR A C 1
ATOM 1491 O O . THR A 1 187 ? 19.367 3.243 -0.060 1.00 95.25 187 THR A O 1
ATOM 1494 N N . THR A 1 188 ? 17.433 2.172 0.370 1.00 96.06 188 THR A N 1
ATOM 1495 C CA . THR A 1 188 ? 16.530 3.255 -0.019 1.00 96.06 188 THR A CA 1
ATOM 1496 C C . THR A 1 188 ? 15.761 3.729 1.204 1.00 96.06 188 THR A C 1
ATOM 1498 O O . THR A 1 188 ? 15.141 2.927 1.907 1.00 96.06 188 THR A O 1
ATOM 1501 N N . LEU A 1 189 ? 15.800 5.038 1.449 1.00 97.31 189 LEU A N 1
ATOM 1502 C CA . LEU A 1 189 ? 14.930 5.684 2.426 1.00 97.31 189 LEU A CA 1
ATOM 1503 C C . LEU A 1 189 ? 13.644 6.116 1.72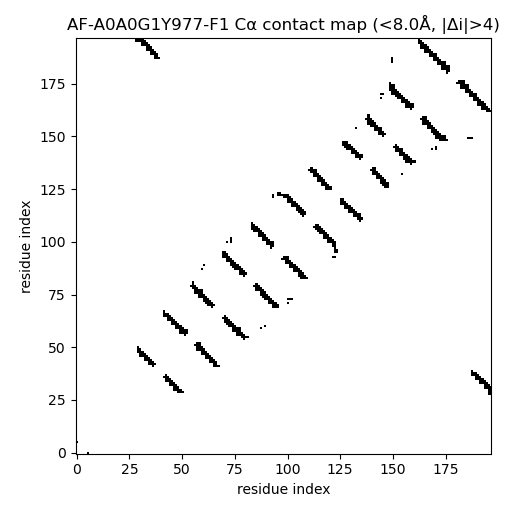7 1.00 97.31 189 LEU A C 1
ATOM 1505 O O . LEU A 1 189 ? 13.695 6.693 0.641 1.00 97.31 189 LEU A O 1
ATOM 1509 N N . MET A 1 190 ? 12.509 5.855 2.361 1.00 97.44 190 MET A N 1
ATOM 1510 C CA . MET A 1 190 ? 11.193 6.238 1.872 1.00 97.44 190 MET A CA 1
ATOM 1511 C C . MET A 1 190 ? 10.450 7.015 2.948 1.00 97.44 190 MET A C 1
ATOM 1513 O O . MET A 1 190 ? 10.453 6.620 4.113 1.00 97.44 190 MET A O 1
ATOM 1517 N N . LEU A 1 191 ? 9.798 8.096 2.538 1.00 98.19 191 LEU A N 1
ATOM 1518 C CA . LEU A 1 191 ? 8.880 8.878 3.357 1.00 98.19 191 LEU A CA 1
ATOM 1519 C C . LEU A 1 191 ? 7.536 8.899 2.644 1.00 98.19 191 LEU A C 1
ATOM 1521 O O . LEU A 1 191 ? 7.496 9.210 1.454 1.00 98.19 191 LEU A O 1
ATOM 1525 N N . GLY A 1 192 ? 6.454 8.616 3.357 1.00 97.75 192 GLY A N 1
ATOM 1526 C CA . GLY A 1 192 ? 5.115 8.736 2.808 1.00 97.75 192 GLY A CA 1
ATOM 1527 C C . GLY A 1 192 ? 4.121 9.349 3.773 1.00 97.75 192 GLY A C 1
ATOM 1528 O O . GLY A 1 192 ? 4.330 9.389 4.987 1.00 97.75 192 GLY A O 1
ATOM 1529 N N . ILE A 1 193 ? 3.052 9.873 3.190 1.00 97.88 193 ILE A N 1
ATOM 1530 C CA . ILE A 1 193 ? 1.915 10.437 3.899 1.00 97.88 193 ILE A CA 1
ATOM 1531 C C . ILE A 1 193 ? 0.657 9.873 3.258 1.00 97.88 193 ILE A C 1
ATOM 1533 O O . ILE A 1 193 ? 0.500 9.953 2.037 1.00 97.88 193 ILE A O 1
ATOM 1537 N N . SER A 1 194 ? -0.230 9.339 4.086 1.00 96.56 194 SER A N 1
ATOM 1538 C CA . SER A 1 194 ? -1.512 8.791 3.669 1.00 96.56 194 SER A CA 1
ATOM 1539 C C . SER A 1 194 ? -2.652 9.555 4.332 1.00 96.56 194 SER A C 1
ATOM 1541 O O . SER A 1 194 ? -2.562 9.893 5.513 1.00 96.56 194 SER A O 1
ATOM 1543 N N . PHE A 1 195 ? -3.716 9.818 3.577 1.00 94.25 195 PHE A N 1
ATOM 1544 C CA . PHE A 1 195 ? -4.920 10.503 4.046 1.00 94.25 195 PHE A CA 1
ATOM 1545 C C . PHE A 1 195 ? -6.157 9.676 3.728 1.00 94.25 195 PHE A C 1
ATOM 1547 O O . PHE A 1 195 ? -6.275 9.186 2.606 1.00 94.25 195 PHE A O 1
ATOM 1554 N N . SER A 1 196 ? -7.091 9.596 4.671 1.00 91.00 196 SER A N 1
ATOM 1555 C CA . SER A 1 196 ? -8.390 8.941 4.490 1.00 91.00 196 SER A CA 1
ATOM 1556 C C . SER A 1 196 ? -9.521 9.974 4.519 1.00 91.00 196 SER A C 1
ATOM 1558 O O . SER A 1 196 ? -9.569 10.813 5.427 1.00 91.00 196 SER A O 1
ATOM 1560 N N . PHE A 1 197 ? -10.456 9.887 3.565 1.00 83.00 197 PHE A N 1
ATOM 1561 C CA . PHE A 1 197 ? -11.602 10.801 3.409 1.00 83.00 197 PHE A CA 1
ATOM 1562 C C . PHE A 1 197 ? -12.941 10.078 3.491 1.00 83.00 197 PHE A C 1
ATOM 1564 O O . PHE A 1 197 ? -13.122 9.072 2.765 1.00 83.00 197 PHE A O 1
#

pLDDT: mean 88.86, std 15.28, range [44.0, 98.69]

Radius of gyration: 17.24 Å; Cα contacts (8 Å, |Δi|>4): 471; chains: 1; bounding box: 48×38×44 Å

Secondary structure (DSSP, 8-state):
--HHHHHHHHHHHHHHGGGS----S-----EEEEEEEETTS-EEEEEEEEEESSSSEEEEEEEEEETTS-EEEEEEEEEEEETTEEEEEEEEEEETTEEEEEEEEEEEE-SSEEEEEEEEEETTEEEEEEEEEEE-SSSEEEEEEEETTTEEEEEEEEEEETTEEEEEEEEEEEEEETTTTEEEEEEEEEEEEEEE-

Sequence (197 aa):
MNKRSLILMLLCLSVSLPTLAAETEEAKKPWWTEVKAQSDGTAEAVLWYEKDLTPSVGFFALAATDTDRYGAAYAGPYWRPTEWLQLGVGLGRENQPNTVRRAVFYSVDTEKFYSFGVVENGGSGHWYRAHAIYRVNERWSAGVMAERDIGFGPRVEFNPTKDTIVWIATLRGNVPNIEAEIKERKTTLMLGISFSF

Nearest PDB structures (foldseek):
  6czi-assembly2_B  TM=6.482E-01  e=9.222E-03  synthetic construct
  6ohh-assembly1_A  TM=5.275E-01  e=5.607E-03  synthetic construct
  6d0t-assembly2_B  TM=5.191E-01  e=8.774E-03  synthetic construct
  8ah9-assembly1_A  TM=5.902E-01  e=3.535E-02  synthetic construct
  6czh-assembly1_A  TM=5.576E-01  e=1.005E-01  synthetic construct

Solvent-accessible surface area (backbone atoms only — not comparable to full-atom values): 9942 Å² total; per-residue (Å²): 132,58,72,71,58,55,53,52,50,53,53,54,55,65,69,63,60,76,81,76,74,88,72,89,71,92,64,81,54,41,30,38,36,38,41,36,40,38,72,88,70,50,37,41,40,38,41,39,37,50,48,76,77,47,98,41,36,30,38,37,38,40,40,37,39,39,76,85,71,43,36,38,40,35,34,32,52,32,40,30,94,45,98,39,39,37,40,34,46,30,48,35,37,33,62,57,51,77,35,63,27,39,37,40,38,42,38,36,49,54,97,49,40,40,32,44,36,40,42,35,43,38,68,74,40,81,42,42,40,36,37,46,36,38,50,77,52,95,44,37,33,41,37,38,37,38,36,62,72,46,24,41,32,49,30,41,36,38,31,91,45,99,44,34,40,40,34,43,34,48,23,45,21,68,22,78,35,84,89,74,80,42,70,42,83,42,76,42,46,34,44,34,41,33,43,53,81

Foldseek 3Di:
DDPVVVVVVVVVVVVPPPPPDDDDDPDAQQKKKKWKAKPVGKIKIKIKGWDDPDPFKTKMKMWMAMPVGKIWIWMFMWGHPDPFKIKTKIWTFIVVPTWIKIKIKMWGDDPFKTKIKMWMAIPVGTWIKIWIWTDPDPFKIKTKIQTPLAAIFIKIWGPPDPFKIKMKTWGWDQHQDPVVRGTDTDIMIMIMMMGGD